Protein AF-A0A0H5RZY3-F1 (afdb_monomer)

Radius of gyration: 34.67 Å; Cα contacts (8 Å, |Δi|>4): 62; chains: 1; bounding box: 78×52×114 Å

Structure (mmCIF, N/CA/C/O backbone):
data_AF-A0A0H5RZY3-F1
#
_entry.id   AF-A0A0H5RZY3-F1
#
loop_
_atom_site.group_PDB
_atom_site.id
_atom_site.type_symbol
_atom_site.label_atom_id
_atom_site.label_alt_id
_atom_site.label_comp_id
_atom_site.label_asym_id
_atom_site.label_entity_id
_atom_site.label_seq_id
_atom_site.pdbx_PDB_ins_code
_atom_site.Cartn_x
_atom_site.Cartn_y
_atom_site.Cartn_z
_atom_site.occupancy
_atom_site.B_iso_or_equiv
_atom_site.auth_seq_id
_atom_site.auth_comp_id
_atom_site.auth_asym_id
_atom_site.auth_atom_id
_atom_site.pdbx_PDB_model_num
ATOM 1 N N . ASP A 1 1 ? -38.910 -30.370 67.497 1.00 37.97 1 ASP A N 1
ATOM 2 C CA . ASP A 1 1 ? -39.720 -29.773 66.417 1.00 37.97 1 ASP A CA 1
ATOM 3 C C . ASP A 1 1 ? -39.915 -28.272 66.572 1.00 37.97 1 ASP A C 1
ATOM 5 O O . ASP A 1 1 ? -40.916 -27.822 67.117 1.00 37.97 1 ASP A O 1
ATOM 9 N N . ALA A 1 2 ? -38.952 -27.480 66.091 1.00 39.03 2 ALA A N 1
ATOM 10 C CA . ALA A 1 2 ? -39.097 -26.028 65.982 1.00 39.03 2 ALA A CA 1
ATOM 11 C C . ALA A 1 2 ? -39.638 -25.689 64.585 1.00 39.03 2 ALA A C 1
ATOM 13 O O . ALA A 1 2 ? -38.942 -25.776 63.572 1.00 39.03 2 ALA A O 1
ATOM 14 N N . ARG A 1 3 ? -40.933 -25.375 64.553 1.00 41.78 3 ARG A N 1
ATOM 15 C CA . ARG A 1 3 ? -41.745 -25.085 63.372 1.00 41.78 3 ARG A CA 1
ATOM 16 C C . ARG A 1 3 ? -41.293 -23.745 62.766 1.00 41.78 3 ARG A C 1
ATOM 18 O O . ARG A 1 3 ? -41.517 -22.695 63.359 1.00 41.78 3 ARG A O 1
ATOM 25 N N . LYS A 1 4 ? -40.639 -23.788 61.598 1.00 50.34 4 LYS A N 1
ATOM 26 C CA . LYS A 1 4 ? -40.300 -22.615 60.770 1.00 50.34 4 LYS A CA 1
ATOM 27 C C . LYS A 1 4 ? -41.588 -21.908 60.331 1.00 50.34 4 LYS A C 1
ATOM 29 O O . LYS A 1 4 ? -42.233 -22.336 59.379 1.00 50.34 4 LYS A O 1
ATOM 34 N N . ILE A 1 5 ? -41.951 -20.836 61.026 1.00 45.28 5 ILE A N 1
ATOM 35 C CA . ILE A 1 5 ? -42.959 -19.873 60.577 1.00 45.28 5 ILE A CA 1
ATOM 36 C C . ILE A 1 5 ? -42.218 -18.890 59.668 1.00 45.28 5 ILE A C 1
ATOM 38 O O . ILE A 1 5 ? -41.506 -18.007 60.136 1.00 45.28 5 ILE A O 1
ATOM 42 N N . TRP A 1 6 ? -42.304 -19.114 58.358 1.00 47.34 6 TRP A N 1
ATOM 43 C CA . TRP A 1 6 ? -41.807 -18.174 57.356 1.00 47.34 6 TRP A CA 1
ATOM 44 C C . TRP A 1 6 ? -42.786 -17.002 57.263 1.00 47.34 6 TRP A C 1
ATOM 46 O O . TRP A 1 6 ? -43.914 -17.165 56.803 1.00 47.34 6 TRP A O 1
ATOM 56 N N . SER A 1 7 ? -42.367 -15.828 57.734 1.00 50.72 7 SER A N 1
ATOM 57 C CA . SER A 1 7 ? -43.154 -14.599 57.640 1.00 50.72 7 SER A CA 1
ATOM 58 C C . SER A 1 7 ? -43.153 -14.074 56.193 1.00 50.72 7 SER A C 1
ATOM 60 O O . SER A 1 7 ? -42.075 -13.812 55.655 1.00 50.72 7 SER A O 1
ATOM 62 N N . PRO A 1 8 ? -44.321 -13.846 55.562 1.00 58.41 8 PRO A N 1
ATOM 63 C CA . PRO A 1 8 ? -44.421 -13.403 54.164 1.00 58.41 8 PRO A CA 1
ATOM 64 C C . PRO A 1 8 ? -43.827 -12.005 53.912 1.00 58.41 8 PRO A C 1
ATOM 66 O O . PRO A 1 8 ? -43.487 -11.668 52.784 1.00 58.41 8 PRO A O 1
ATOM 69 N N . MET A 1 9 ? -43.654 -11.199 54.963 1.00 52.97 9 MET A N 1
ATOM 70 C CA . MET A 1 9 ? -43.122 -9.836 54.882 1.00 52.97 9 MET A CA 1
ATOM 71 C C . MET A 1 9 ? -41.612 -9.791 54.585 1.00 52.97 9 MET A C 1
ATOM 73 O O . MET A 1 9 ? -41.175 -8.935 53.825 1.00 52.97 9 MET A O 1
ATOM 77 N N . LEU A 1 10 ? -40.828 -10.743 55.112 1.00 54.19 10 LEU A N 1
ATOM 78 C CA . LEU A 1 10 ? -39.383 -10.834 54.842 1.00 54.19 10 LEU A CA 1
ATOM 79 C C . LEU A 1 10 ? -39.106 -11.244 53.390 1.00 54.19 10 LEU A C 1
ATOM 81 O O . LEU A 1 10 ? -38.231 -10.678 52.748 1.00 54.19 10 LEU A O 1
ATOM 85 N N . LEU A 1 11 ? -39.911 -12.165 52.853 1.00 54.84 11 LEU A N 1
ATOM 86 C CA . LEU A 1 11 ? -39.805 -12.621 51.465 1.00 54.84 11 LEU A CA 1
ATOM 87 C C . LEU A 1 11 ? -40.195 -11.506 50.477 1.00 54.84 11 LEU A C 1
ATOM 89 O O . LEU A 1 11 ? -39.598 -11.387 49.414 1.00 54.84 11 LEU A O 1
ATOM 93 N N . ASN A 1 12 ? -41.153 -10.650 50.850 1.00 51.00 12 ASN A N 1
ATOM 94 C CA . ASN A 1 12 ? -41.564 -9.507 50.034 1.00 51.00 12 ASN A CA 1
ATOM 95 C C . ASN A 1 12 ? -40.540 -8.355 50.074 1.00 51.00 12 ASN A C 1
ATOM 97 O O . ASN A 1 12 ? -40.306 -7.715 49.054 1.00 51.00 12 ASN A O 1
ATOM 101 N N . CYS A 1 13 ? -39.888 -8.117 51.220 1.00 53.53 13 CYS A N 1
ATOM 102 C CA . CYS A 1 13 ? -38.758 -7.185 51.317 1.00 53.53 13 CYS A CA 1
ATOM 103 C C . CYS A 1 13 ? -37.545 -7.658 50.503 1.00 53.53 13 CYS A C 1
ATOM 105 O O . CYS A 1 13 ? -36.983 -6.859 49.762 1.00 53.53 13 CYS A O 1
ATOM 107 N N . ASP A 1 14 ? -37.180 -8.943 50.572 1.00 56.12 14 ASP A N 1
ATOM 108 C CA . ASP A 1 14 ? -36.095 -9.498 49.749 1.00 56.12 14 ASP A CA 1
ATOM 109 C C . ASP A 1 14 ? -36.423 -9.436 48.252 1.00 56.12 14 ASP A C 1
ATOM 111 O O . ASP A 1 14 ? -35.567 -9.069 47.447 1.00 56.12 14 ASP A O 1
ATOM 115 N N . ALA A 1 15 ? -37.669 -9.741 47.868 1.00 60.22 15 ALA A N 1
ATOM 116 C CA . ALA A 1 15 ? -38.128 -9.669 46.481 1.00 60.22 15 ALA A CA 1
ATOM 117 C C . ALA A 1 15 ? -38.191 -8.230 45.940 1.00 60.22 15 ALA A C 1
ATOM 119 O O . ALA A 1 15 ? -37.970 -8.019 44.749 1.00 60.22 15 ALA A O 1
ATOM 120 N N . ASN A 1 16 ? -38.492 -7.242 46.787 1.00 59.81 16 ASN A N 1
ATOM 121 C CA . ASN A 1 16 ? -38.483 -5.831 46.399 1.00 59.81 16 ASN A CA 1
ATOM 122 C C . ASN A 1 16 ? -37.055 -5.278 46.313 1.00 59.81 16 ASN A C 1
ATOM 124 O O . ASN A 1 16 ? -36.737 -4.641 45.315 1.00 59.81 16 ASN A O 1
ATOM 128 N N . ASN A 1 17 ? -36.173 -5.621 47.257 1.00 60.53 17 ASN A N 1
ATOM 129 C CA . ASN A 1 17 ? -34.757 -5.242 47.206 1.00 60.53 17 ASN A CA 1
ATOM 130 C C . ASN A 1 17 ? -34.040 -5.846 45.988 1.00 60.53 17 ASN A C 1
ATOM 132 O O . ASN A 1 17 ? -33.270 -5.161 45.326 1.00 60.53 17 ASN A O 1
ATOM 136 N N . THR A 1 18 ? -34.313 -7.110 45.635 1.00 61.78 18 THR A N 1
ATOM 137 C CA . THR A 1 18 ? -33.736 -7.722 44.418 1.00 61.78 18 THR A CA 1
ATOM 138 C C . THR A 1 18 ? -34.304 -7.142 43.125 1.00 61.78 18 THR A C 1
ATOM 140 O O . THR A 1 18 ? -33.615 -7.153 42.105 1.00 61.78 18 THR A O 1
ATOM 143 N N . LYS A 1 19 ? -35.543 -6.634 43.137 1.00 64.19 19 LYS A N 1
ATOM 144 C CA . LYS A 1 19 ? -36.126 -5.922 41.991 1.00 64.19 19 LYS A CA 1
ATOM 145 C C . LYS A 1 19 ? -35.550 -4.518 41.835 1.00 64.19 19 LYS A C 1
ATOM 147 O O . LYS A 1 19 ? -35.216 -4.165 40.710 1.00 64.19 19 LYS A O 1
ATOM 152 N N . GLU A 1 20 ? -35.390 -3.764 42.921 1.00 66.06 20 GLU A N 1
ATOM 153 C CA . GLU A 1 20 ? -34.699 -2.465 42.903 1.00 66.06 20 GLU A CA 1
ATOM 154 C C . GLU A 1 20 ? -33.241 -2.633 42.456 1.00 66.06 20 GLU A C 1
ATOM 156 O O . GLU A 1 20 ? -32.817 -1.981 41.510 1.00 66.06 20 GLU A O 1
ATOM 161 N N . GLU A 1 21 ? -32.510 -3.613 42.999 1.00 66.56 21 GLU A N 1
ATOM 162 C CA . GLU A 1 21 ? -31.115 -3.863 42.610 1.00 66.56 21 GLU A CA 1
ATOM 163 C C . GLU A 1 21 ? -30.972 -4.309 41.139 1.00 66.56 21 GLU A C 1
ATOM 165 O O . GLU A 1 21 ? -29.977 -3.990 40.484 1.00 66.56 21 GLU A O 1
ATOM 170 N N . ASN A 1 22 ? -31.945 -5.045 40.586 1.00 66.38 22 ASN A N 1
ATOM 171 C CA . ASN A 1 22 ? -31.951 -5.388 39.158 1.00 66.38 22 ASN A CA 1
ATOM 172 C C . ASN A 1 22 ? -32.320 -4.194 38.271 1.00 66.38 22 ASN A C 1
ATOM 174 O O . ASN A 1 22 ? -31.710 -4.043 37.214 1.00 66.38 22 ASN A O 1
ATOM 178 N N . SER A 1 23 ? -33.261 -3.352 38.707 1.00 72.00 23 SER A N 1
ATOM 179 C CA . SER A 1 23 ? -33.642 -2.121 38.005 1.00 72.00 23 SER A CA 1
ATOM 180 C C . SER A 1 23 ? -32.459 -1.152 37.926 1.00 72.00 23 SER A C 1
ATOM 182 O O . SER A 1 23 ? -32.108 -0.689 36.841 1.00 72.00 23 SER A O 1
ATOM 184 N N . ASP A 1 24 ? -31.757 -0.944 39.042 1.00 77.69 24 ASP A N 1
ATOM 185 C CA . ASP A 1 24 ? -30.573 -0.080 39.115 1.00 77.69 24 ASP A CA 1
ATOM 186 C C . ASP A 1 24 ? -29.416 -0.611 38.248 1.00 77.69 24 ASP A C 1
ATOM 188 O O . ASP A 1 24 ? -28.678 0.150 37.615 1.00 77.69 24 ASP A O 1
ATOM 192 N N . LYS A 1 25 ? -29.252 -1.940 38.173 1.00 77.81 25 LYS A N 1
ATOM 193 C CA . LYS A 1 25 ? -28.261 -2.580 37.290 1.00 77.81 25 LYS A CA 1
ATOM 194 C C . LYS A 1 25 ? -28.616 -2.440 35.813 1.00 77.81 25 LYS A C 1
ATOM 196 O O . LYS A 1 25 ? -27.699 -2.301 35.000 1.00 77.81 25 LYS A O 1
ATOM 201 N N . GLU A 1 26 ? -29.897 -2.498 35.458 1.00 80.12 26 GLU A N 1
ATOM 202 C CA . GLU A 1 26 ? -30.362 -2.270 34.087 1.00 80.12 26 GLU A CA 1
ATOM 203 C C . GLU A 1 26 ? -30.112 -0.823 33.653 1.00 80.12 26 GLU A C 1
ATOM 205 O O . GLU A 1 26 ? -29.500 -0.611 32.601 1.00 80.12 26 GLU A O 1
ATOM 210 N N . GLU A 1 27 ? -30.455 0.157 34.493 1.00 83.12 27 GLU A N 1
ATOM 211 C CA . GLU A 1 27 ? -30.206 1.576 34.211 1.00 83.12 27 GLU A CA 1
ATOM 212 C C . GLU A 1 27 ? -28.705 1.894 34.100 1.00 83.12 27 GLU A C 1
ATOM 214 O O . GLU A 1 27 ? -28.268 2.575 33.163 1.00 83.12 27 GLU A O 1
ATOM 219 N N . LEU A 1 28 ? -27.877 1.344 34.996 1.00 83.44 28 LEU A N 1
ATOM 220 C CA . LEU A 1 28 ? -26.423 1.524 34.957 1.00 83.44 28 LEU A CA 1
ATOM 221 C C . LEU A 1 28 ? -25.794 0.891 33.704 1.00 83.44 28 LEU A C 1
ATOM 223 O O . LEU A 1 28 ? -24.886 1.473 33.098 1.00 83.44 28 LEU A O 1
ATOM 227 N N . MET A 1 29 ? -26.267 -0.290 33.292 1.00 80.94 29 MET A N 1
ATOM 228 C CA . MET A 1 29 ? -25.809 -0.936 32.057 1.00 80.94 29 MET A CA 1
ATOM 229 C C . MET A 1 29 ? -26.250 -0.167 30.809 1.00 80.94 29 MET A C 1
ATOM 231 O O . MET A 1 29 ? -25.483 -0.089 29.842 1.00 80.94 29 MET A O 1
ATOM 235 N N . GLU A 1 30 ? -27.438 0.437 30.819 1.00 83.81 30 GLU A N 1
ATOM 236 C CA . GLU A 1 30 ? -27.909 1.276 29.718 1.00 83.81 30 GLU A CA 1
ATOM 237 C C . GLU A 1 30 ? -27.086 2.569 29.600 1.00 83.81 30 GLU A C 1
ATOM 239 O O . GLU A 1 30 ? -26.665 2.937 28.496 1.00 83.81 30 GLU A O 1
ATOM 244 N N . TYR A 1 31 ? -26.777 3.216 30.728 1.00 84.44 31 TYR A N 1
ATOM 245 C CA . TYR A 1 31 ? -25.902 4.390 30.770 1.00 84.44 31 TYR A CA 1
ATOM 246 C C . TYR A 1 31 ? -24.496 4.068 30.240 1.00 84.44 31 TYR A C 1
ATOM 248 O O . TYR A 1 31 ? -23.975 4.782 29.377 1.00 84.44 31 TYR A O 1
ATOM 256 N N . HIS A 1 32 ? -23.907 2.950 30.679 1.00 84.31 32 HIS A N 1
ATOM 257 C CA . HIS A 1 32 ? -22.590 2.515 30.212 1.00 84.31 32 HIS A CA 1
ATOM 258 C C . HIS A 1 32 ? -22.578 2.242 28.701 1.00 84.31 32 HIS A C 1
ATOM 260 O O . HIS A 1 32 ? -21.688 2.711 27.991 1.00 84.31 32 HIS A O 1
ATOM 266 N N . ARG A 1 33 ? -23.613 1.571 28.174 1.00 84.81 33 ARG A N 1
ATOM 267 C CA . ARG A 1 33 ? -23.750 1.318 26.731 1.00 84.81 33 ARG A CA 1
ATOM 268 C C . ARG A 1 33 ? -23.820 2.624 25.935 1.00 84.81 33 ARG A C 1
ATOM 270 O O . ARG A 1 33 ? -23.148 2.744 24.910 1.00 84.81 33 ARG A O 1
ATOM 277 N N . LYS A 1 34 ? -24.599 3.610 26.396 1.00 86.19 34 LYS A N 1
ATOM 278 C CA . LYS A 1 34 ? -24.693 4.930 25.744 1.00 86.19 34 LYS A CA 1
ATOM 279 C C . LYS A 1 34 ? -23.341 5.648 25.733 1.00 86.19 34 LYS A C 1
ATOM 281 O O . LYS A 1 34 ? -22.960 6.202 24.702 1.00 86.19 34 LYS A O 1
ATOM 286 N N . GLN A 1 35 ? -22.588 5.579 26.832 1.00 88.44 35 GLN A N 1
ATOM 287 C CA . GLN A 1 35 ? -21.255 6.173 26.922 1.00 88.44 35 GLN A CA 1
ATOM 288 C C . GLN A 1 35 ? -20.253 5.506 25.964 1.00 88.44 35 GLN A C 1
ATOM 290 O O . GLN A 1 35 ? -19.532 6.210 25.253 1.00 88.44 35 GLN A O 1
ATOM 295 N N . VAL A 1 36 ? -20.247 4.170 25.890 1.00 87.56 36 VAL A N 1
ATOM 296 C CA . VAL A 1 36 ? -19.388 3.411 24.964 1.00 87.56 36 VAL A CA 1
ATOM 297 C C . VAL A 1 36 ? -19.724 3.740 23.510 1.00 87.56 36 VAL A C 1
ATOM 299 O O . VAL A 1 36 ? -18.817 4.025 22.734 1.00 87.56 36 VAL A O 1
ATOM 302 N N . ILE A 1 37 ? -21.008 3.772 23.138 1.00 87.44 37 ILE A N 1
ATOM 303 C CA . ILE A 1 37 ? -21.434 4.104 21.768 1.00 87.44 37 ILE A CA 1
ATOM 304 C C . ILE A 1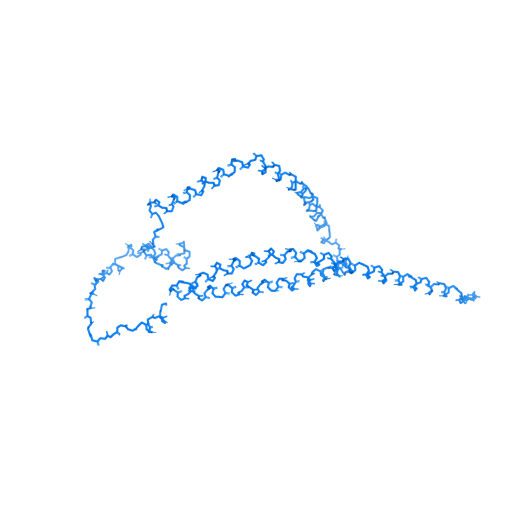 37 ? -21.029 5.536 21.396 1.00 87.44 37 ILE A C 1
ATOM 306 O O . ILE A 1 37 ? -20.517 5.757 20.299 1.00 87.44 37 ILE A O 1
ATOM 310 N N . SER A 1 38 ? -21.216 6.502 22.301 1.00 89.81 38 SER A N 1
ATOM 311 C CA . SER A 1 38 ? -20.850 7.900 22.045 1.00 89.81 38 SER A CA 1
ATOM 312 C C . SER A 1 38 ? -19.341 8.073 21.857 1.00 89.81 38 SER A C 1
ATOM 314 O O . SER A 1 38 ? -18.919 8.722 20.902 1.00 89.81 38 SER A O 1
ATOM 316 N N . GLY A 1 39 ? -18.527 7.482 22.738 1.00 90.44 39 GLY A N 1
ATOM 317 C CA . GLY A 1 39 ? -17.067 7.553 22.631 1.00 90.44 39 GLY A CA 1
ATOM 318 C C . GLY A 1 39 ? -16.531 6.805 21.410 1.00 90.44 39 GLY A C 1
ATOM 319 O O . GLY A 1 39 ? -15.627 7.289 20.731 1.00 90.44 39 GLY A O 1
ATOM 320 N N . LEU A 1 40 ? -17.128 5.655 21.084 1.00 91.19 40 LEU A N 1
ATOM 321 C CA . LEU A 1 40 ? -16.778 4.877 19.899 1.00 91.19 40 LEU A CA 1
ATOM 322 C C . LEU A 1 40 ? -17.091 5.644 18.612 1.00 91.19 40 LEU A C 1
ATOM 324 O O . LEU A 1 40 ? -16.268 5.646 17.702 1.00 91.19 40 LEU A O 1
ATOM 328 N N . ASN A 1 41 ? -18.245 6.310 18.534 1.00 91.44 41 ASN A N 1
ATOM 329 C CA . ASN A 1 41 ? -18.618 7.105 17.366 1.00 91.44 41 ASN A CA 1
ATOM 330 C C . ASN A 1 41 ? -17.645 8.275 17.142 1.00 91.44 41 ASN A C 1
ATOM 332 O O . ASN A 1 41 ? -17.190 8.492 16.021 1.00 91.44 41 ASN A O 1
ATOM 336 N N . ASP A 1 42 ? -17.264 8.983 18.208 1.00 92.88 42 ASP A N 1
ATOM 337 C CA . ASP A 1 42 ? -16.308 10.090 18.120 1.00 92.88 42 ASP A CA 1
ATOM 338 C C . ASP A 1 42 ? -14.916 9.600 17.682 1.00 92.88 42 ASP A C 1
ATOM 340 O O . ASP A 1 42 ? -14.362 10.071 16.683 1.00 92.88 42 ASP A O 1
ATOM 344 N N . ALA A 1 43 ? -14.405 8.546 18.326 1.00 92.50 43 ALA A N 1
ATOM 345 C CA . ALA A 1 43 ? -13.119 7.944 17.980 1.00 92.50 43 ALA A CA 1
ATOM 346 C C . ALA A 1 43 ? -13.093 7.369 16.553 1.00 92.50 43 ALA A C 1
ATOM 348 O O . ALA A 1 43 ? -12.102 7.548 15.836 1.00 92.50 43 ALA A O 1
ATOM 349 N N . LEU A 1 44 ? -14.165 6.699 16.115 1.00 91.31 44 LEU A N 1
ATOM 350 C CA . LEU A 1 44 ? -14.276 6.167 14.755 1.00 91.31 44 LEU A CA 1
ATOM 351 C C . LEU A 1 44 ? -14.402 7.278 13.724 1.00 91.31 44 LEU A C 1
ATOM 353 O O . LEU A 1 44 ? -13.784 7.155 12.675 1.00 91.31 44 LEU A O 1
ATOM 357 N N . SER A 1 45 ? -15.135 8.358 13.998 1.00 92.44 45 SER A N 1
ATOM 358 C CA . SER A 1 45 ? -15.276 9.466 13.045 1.00 92.44 45 SER A CA 1
ATOM 359 C C . SER A 1 45 ? -13.916 10.076 12.680 1.00 92.44 45 SER A C 1
ATOM 361 O O . SER A 1 45 ? -13.611 10.269 11.503 1.00 92.44 45 SER A O 1
ATOM 363 N N . HIS A 1 46 ? -13.052 10.278 13.678 1.00 93.31 46 HIS A N 1
ATOM 364 C CA . HIS A 1 46 ? -11.705 10.807 13.481 1.00 93.31 46 HIS A CA 1
ATOM 365 C C . HIS A 1 46 ? -10.766 9.757 12.870 1.00 93.31 46 HIS A C 1
ATOM 367 O O . HIS A 1 46 ? -10.021 10.039 11.926 1.00 93.31 46 HIS A O 1
ATOM 373 N N . SER A 1 47 ? -10.814 8.523 13.375 1.00 93.81 47 SER A N 1
ATOM 374 C CA . SER A 1 47 ? -9.924 7.448 12.920 1.00 93.81 47 SER A CA 1
ATOM 375 C C . SER A 1 47 ? -10.245 6.982 11.499 1.00 93.81 47 SER A C 1
ATOM 377 O O . SER A 1 47 ? -9.329 6.687 10.734 1.00 93.81 47 SER A O 1
ATOM 379 N N . ALA A 1 48 ? -11.522 6.961 11.112 1.00 93.69 48 ALA A N 1
ATOM 380 C CA . ALA A 1 48 ? -11.970 6.516 9.797 1.00 93.69 48 ALA A CA 1
ATOM 381 C C . ALA A 1 48 ? -11.443 7.410 8.675 1.00 93.69 48 ALA A C 1
ATOM 383 O O . ALA A 1 48 ? -11.073 6.890 7.622 1.00 93.69 48 ALA A O 1
ATOM 384 N N . ILE A 1 49 ? -11.364 8.725 8.906 1.00 94.56 49 ILE A N 1
ATOM 385 C CA . ILE A 1 49 ? -10.800 9.680 7.945 1.00 94.56 49 ILE A CA 1
ATOM 386 C C . ILE A 1 49 ? -9.301 9.422 7.769 1.00 94.56 49 ILE A C 1
ATOM 388 O O . ILE A 1 49 ? -8.824 9.297 6.642 1.00 94.56 49 ILE A O 1
ATOM 392 N N . SER A 1 50 ? -8.559 9.285 8.871 1.00 95.12 50 SER A N 1
ATOM 393 C CA . SER A 1 50 ? -7.120 8.994 8.828 1.00 95.12 50 SER A CA 1
ATOM 394 C C . SER A 1 50 ? -6.833 7.670 8.106 1.00 95.12 50 SER A C 1
ATOM 396 O O . SER A 1 50 ? -6.062 7.627 7.145 1.00 95.12 50 SER A O 1
ATOM 398 N N . MET A 1 51 ? -7.540 6.601 8.487 1.00 95.31 51 MET A N 1
ATOM 399 C CA . MET A 1 51 ? -7.412 5.279 7.865 1.00 95.31 51 MET A CA 1
ATOM 400 C C . MET A 1 51 ? -7.823 5.279 6.387 1.00 95.31 51 MET A C 1
ATOM 402 O O . MET A 1 51 ? -7.202 4.569 5.589 1.00 95.31 51 MET A O 1
ATOM 406 N N . PHE A 1 52 ? -8.829 6.077 6.006 1.00 95.88 52 PHE A N 1
ATOM 407 C CA . PHE A 1 52 ? -9.229 6.250 4.610 1.00 95.88 52 PHE A CA 1
ATOM 408 C C . PHE A 1 52 ? -8.102 6.873 3.799 1.00 95.88 52 PHE A C 1
ATOM 410 O O . PHE A 1 52 ? -7.711 6.309 2.783 1.00 95.88 52 PHE A O 1
ATOM 417 N N . VAL A 1 53 ? -7.537 7.991 4.260 1.00 96.19 53 VAL A N 1
ATOM 418 C CA . VAL A 1 53 ? -6.454 8.688 3.552 1.00 96.19 53 VAL A CA 1
ATOM 419 C C . VAL A 1 53 ? -5.242 7.776 3.379 1.00 96.19 53 VAL A C 1
ATOM 421 O O . VAL A 1 53 ? -4.677 7.713 2.284 1.00 96.19 53 VAL A O 1
ATOM 424 N N . THR A 1 54 ? -4.865 7.021 4.414 1.00 95.69 54 THR A N 1
ATOM 425 C CA . THR A 1 54 ? -3.774 6.043 4.318 1.00 95.69 54 THR A CA 1
ATOM 426 C C . THR A 1 54 ? -4.084 4.962 3.280 1.00 95.69 54 THR A C 1
ATOM 428 O O . THR A 1 54 ? -3.311 4.785 2.338 1.00 95.69 54 THR A O 1
ATOM 431 N N . SER A 1 55 ? -5.233 4.288 3.399 1.00 96.81 55 SER A N 1
ATOM 432 C CA . SER A 1 55 ? -5.611 3.176 2.512 1.00 96.81 55 SER A CA 1
ATOM 433 C C . SER A 1 55 ? -5.797 3.634 1.065 1.00 96.81 55 SER A C 1
ATOM 435 O O . SER A 1 55 ? -5.345 2.961 0.140 1.00 96.81 55 SER A O 1
ATOM 437 N N . ALA A 1 56 ? -6.404 4.804 0.860 1.00 96.31 56 ALA A N 1
ATOM 438 C CA . ALA A 1 56 ? -6.597 5.412 -0.449 1.00 96.31 56 ALA A CA 1
ATOM 439 C C . ALA A 1 56 ? -5.258 5.785 -1.094 1.00 96.31 56 ALA A C 1
ATOM 441 O O . ALA A 1 56 ? -5.037 5.455 -2.255 1.00 96.31 56 ALA A O 1
ATOM 442 N N . THR A 1 57 ? -4.332 6.399 -0.350 1.00 96.94 57 THR A N 1
ATOM 443 C CA . THR A 1 57 ? -2.998 6.737 -0.879 1.00 96.94 57 THR A CA 1
ATOM 444 C C . THR A 1 57 ? -2.232 5.474 -1.282 1.00 96.94 57 THR A C 1
ATOM 446 O O . THR A 1 57 ? -1.627 5.431 -2.354 1.00 96.94 57 THR A O 1
ATOM 449 N N . THR A 1 58 ? -2.305 4.411 -0.472 1.00 96.75 58 THR A N 1
ATOM 450 C CA . THR A 1 58 ? -1.710 3.110 -0.811 1.00 96.75 58 THR A CA 1
ATOM 451 C C . THR A 1 58 ? -2.372 2.479 -2.041 1.00 96.75 58 THR A C 1
ATOM 453 O O . THR A 1 58 ? -1.671 2.004 -2.934 1.00 96.75 58 THR A O 1
ATOM 456 N N . ALA A 1 59 ? -3.704 2.511 -2.138 1.00 97.56 59 ALA A N 1
ATOM 457 C CA . ALA A 1 59 ? -4.430 1.997 -3.297 1.00 97.56 59 ALA A CA 1
ATOM 458 C C . ALA A 1 59 ? -4.078 2.766 -4.581 1.00 97.56 59 A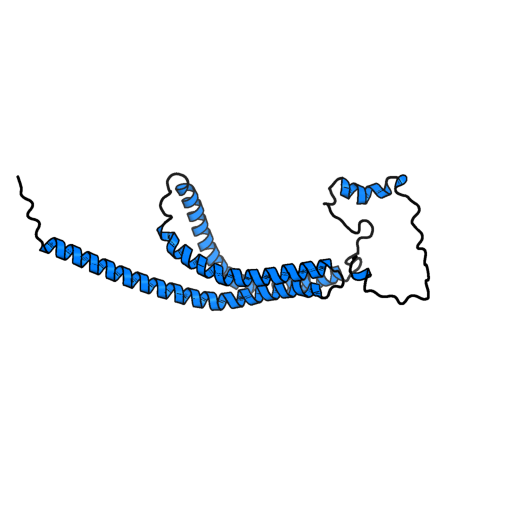LA A C 1
ATOM 460 O O . ALA A 1 59 ? -3.831 2.145 -5.611 1.00 97.56 59 ALA A O 1
ATOM 461 N N . VAL A 1 60 ? -3.981 4.100 -4.520 1.00 97.31 60 VAL A N 1
ATOM 462 C CA . VAL A 1 60 ? -3.578 4.951 -5.654 1.00 97.31 60 VAL A CA 1
ATOM 463 C C . VAL A 1 60 ? -2.162 4.618 -6.122 1.00 97.31 60 VAL A C 1
ATOM 465 O O . VAL A 1 60 ? -1.941 4.505 -7.327 1.00 97.31 60 VAL A O 1
ATOM 468 N N . ALA A 1 61 ? -1.219 4.393 -5.203 1.00 96.69 61 ALA A N 1
ATOM 469 C CA . ALA A 1 61 ? 0.134 3.971 -5.562 1.00 96.69 61 ALA A CA 1
ATOM 470 C C . ALA A 1 61 ? 0.137 2.635 -6.330 1.00 96.69 61 ALA A C 1
ATOM 472 O O . ALA A 1 61 ? 0.844 2.500 -7.327 1.00 96.69 61 ALA A O 1
ATOM 473 N N . PHE A 1 62 ? -0.694 1.667 -5.927 1.00 97.00 62 PHE A N 1
ATOM 474 C CA . PHE A 1 62 ? -0.842 0.412 -6.670 1.00 97.00 62 PHE A CA 1
ATOM 475 C C . PHE A 1 62 ? -1.563 0.590 -8.008 1.00 97.00 62 PHE A C 1
ATOM 477 O O . PHE A 1 62 ? -1.143 -0.001 -9.005 1.00 97.00 62 PHE A O 1
ATOM 484 N N . PHE A 1 63 ? -2.602 1.426 -8.067 1.00 96.81 63 PHE A N 1
ATOM 485 C CA . PHE A 1 63 ? -3.299 1.735 -9.315 1.00 96.81 63 PHE A CA 1
ATOM 486 C C . PHE A 1 63 ? -2.426 2.507 -10.306 1.00 96.81 63 PHE A C 1
ATOM 488 O O . PHE A 1 63 ? -2.645 2.376 -11.507 1.00 96.81 63 PHE A O 1
ATOM 495 N N . ALA A 1 64 ? -1.393 3.227 -9.860 1.00 96.62 64 ALA A N 1
ATOM 496 C CA . ALA A 1 64 ? -0.433 3.869 -10.758 1.00 96.62 64 ALA A CA 1
ATOM 497 C C . ALA A 1 64 ? 0.250 2.857 -11.704 1.00 96.62 64 ALA A C 1
ATOM 499 O O . ALA A 1 64 ? 0.570 3.193 -12.845 1.00 96.62 64 ALA A O 1
ATOM 500 N N . ASN A 1 65 ? 0.376 1.588 -11.290 1.00 95.00 65 ASN A N 1
ATOM 501 C CA . ASN A 1 65 ? 0.928 0.516 -12.126 1.00 95.00 65 ASN A CA 1
ATOM 502 C C . ASN A 1 65 ? 0.065 0.193 -13.361 1.00 95.00 65 ASN A C 1
ATOM 504 O O . ASN A 1 65 ? 0.560 -0.428 -14.303 1.00 95.00 65 ASN A O 1
ATOM 508 N N . LEU A 1 66 ? -1.195 0.648 -13.412 1.00 93.62 66 LEU A N 1
ATOM 509 C CA . LEU A 1 66 ? -2.062 0.531 -14.591 1.00 93.62 66 LEU A CA 1
ATOM 510 C C . LEU A 1 66 ? -1.523 1.286 -15.809 1.00 93.62 66 LEU A C 1
ATOM 512 O O . LEU A 1 66 ? -1.804 0.894 -16.943 1.00 93.62 66 LEU A O 1
ATOM 516 N N . ALA A 1 67 ? -0.745 2.346 -15.578 1.00 92.69 67 ALA A N 1
ATOM 517 C CA . ALA A 1 67 ? -0.134 3.135 -16.640 1.00 92.69 67 ALA A CA 1
ATOM 518 C C . ALA A 1 67 ? 1.026 2.401 -17.340 1.00 92.69 67 ALA A C 1
ATOM 520 O O . ALA A 1 67 ? 1.390 2.773 -18.453 1.00 92.69 67 ALA A O 1
ATOM 521 N N . SER A 1 68 ? 1.592 1.353 -16.728 1.00 93.31 68 SER A N 1
ATOM 522 C CA . SER A 1 68 ? 2.692 0.581 -17.321 1.00 93.31 68 SER A CA 1
ATOM 523 C C . SER A 1 68 ? 2.243 -0.168 -18.576 1.00 93.31 68 SER A C 1
ATOM 525 O O . SER A 1 68 ? 1.083 -0.546 -18.678 1.00 93.31 68 SER A O 1
ATOM 527 N N . GLU A 1 69 ? 3.127 -0.430 -19.538 1.00 88.88 69 GLU A N 1
ATOM 528 C CA . GLU A 1 69 ? 2.823 -1.278 -20.705 1.00 88.88 69 GLU A CA 1
ATOM 529 C C . GLU A 1 69 ? 2.877 -2.782 -20.387 1.00 88.88 69 GLU A C 1
ATOM 531 O O . GLU A 1 69 ? 2.291 -3.580 -21.116 1.00 88.88 69 GLU A O 1
ATOM 536 N N . ILE A 1 70 ? 3.515 -3.159 -19.273 1.00 91.00 70 ILE A N 1
ATOM 537 C CA . ILE A 1 70 ? 3.735 -4.551 -18.863 1.00 91.00 70 ILE A CA 1
ATOM 538 C C . ILE A 1 70 ? 2.469 -5.110 -18.196 1.00 91.00 70 ILE A C 1
ATOM 540 O O . ILE A 1 70 ? 2.025 -4.603 -17.161 1.00 91.00 70 ILE A O 1
ATOM 544 N N . VAL A 1 71 ? 1.902 -6.188 -18.750 1.00 91.12 71 VAL A N 1
ATOM 545 C CA . VAL A 1 71 ? 0.614 -6.761 -18.308 1.00 91.12 71 VAL A CA 1
ATOM 546 C C . VAL A 1 71 ? 0.656 -7.236 -16.853 1.00 91.12 71 VAL A C 1
ATOM 548 O O . VAL A 1 71 ? -0.280 -6.977 -16.095 1.00 91.12 71 VAL A O 1
ATOM 551 N N . VAL A 1 72 ? 1.756 -7.867 -16.429 1.00 92.75 72 VAL A N 1
ATOM 552 C CA . VAL A 1 72 ? 1.922 -8.380 -15.056 1.00 92.75 72 VAL A CA 1
ATOM 553 C C . VAL A 1 72 ? 1.783 -7.263 -14.015 1.00 92.75 72 VAL A C 1
ATOM 555 O O . VAL A 1 72 ? 1.094 -7.436 -13.009 1.00 92.75 72 VAL A O 1
ATOM 558 N N . LEU A 1 73 ? 2.363 -6.087 -14.284 1.00 93.50 73 LEU A N 1
ATOM 559 C CA . LEU A 1 73 ? 2.283 -4.932 -13.386 1.00 93.50 73 LEU A CA 1
ATOM 560 C C . LEU A 1 73 ? 0.857 -4.377 -13.292 1.00 93.50 73 LEU A C 1
ATOM 562 O O . LEU A 1 73 ? 0.421 -3.989 -12.207 1.00 93.50 73 LEU A O 1
ATOM 566 N N . ARG A 1 74 ? 0.098 -4.401 -14.396 1.00 94.94 74 ARG A N 1
ATOM 567 C CA . ARG A 1 74 ? -1.316 -3.993 -14.404 1.00 94.94 74 ARG A CA 1
ATOM 568 C C . ARG A 1 74 ? -2.173 -4.928 -13.561 1.00 94.94 74 ARG A C 1
ATOM 570 O O . ARG A 1 74 ? -2.924 -4.457 -12.712 1.00 94.94 74 ARG A O 1
ATOM 577 N N . CYS A 1 75 ? -2.046 -6.240 -13.765 1.00 95.00 75 CYS A N 1
ATOM 578 C CA . CYS A 1 75 ? -2.804 -7.238 -13.007 1.00 95.00 75 CYS A CA 1
ATOM 579 C C . CYS A 1 75 ? -2.504 -7.142 -11.506 1.00 95.00 75 CYS A C 1
ATOM 581 O O . CYS A 1 75 ? -3.428 -7.121 -10.692 1.00 95.00 75 CYS A O 1
ATOM 583 N N . PHE A 1 76 ? -1.223 -7.009 -11.148 1.00 95.69 76 PHE A N 1
ATOM 584 C CA . PHE A 1 76 ? -0.803 -6.802 -9.765 1.00 95.69 76 PHE A CA 1
ATOM 585 C C . PHE A 1 76 ? -1.386 -5.512 -9.171 1.00 95.69 76 PHE A C 1
ATOM 587 O O . PHE A 1 76 ? -1.939 -5.543 -8.073 1.00 95.69 76 PHE A O 1
ATOM 594 N N . GLY A 1 77 ? -1.318 -4.397 -9.904 1.00 96.25 77 GLY A N 1
ATOM 595 C CA . GLY A 1 77 ? -1.850 -3.107 -9.462 1.00 96.25 77 GLY A CA 1
ATOM 596 C C . GLY A 1 77 ? -3.357 -3.128 -9.199 1.00 96.25 77 GLY A C 1
ATOM 597 O O . GLY A 1 77 ? -3.798 -2.638 -8.161 1.00 96.25 77 GLY A O 1
ATOM 598 N N . ILE A 1 78 ? -4.147 -3.749 -10.086 1.00 96.62 78 ILE A N 1
ATOM 599 C CA . ILE A 1 78 ? -5.602 -3.899 -9.898 1.00 96.62 78 ILE A CA 1
ATOM 600 C C . ILE A 1 78 ? -5.899 -4.753 -8.667 1.00 96.62 78 ILE A C 1
ATOM 602 O O . ILE A 1 78 ? -6.720 -4.369 -7.833 1.00 96.62 78 ILE A O 1
ATOM 606 N N . TYR A 1 79 ? -5.229 -5.898 -8.535 1.00 97.38 79 TYR A N 1
ATOM 607 C CA . TYR A 1 79 ? -5.440 -6.807 -7.413 1.00 97.38 79 TYR A CA 1
ATOM 608 C C . TYR A 1 79 ? -5.080 -6.151 -6.073 1.00 97.38 79 TYR A C 1
ATOM 610 O O . TYR A 1 79 ? -5.905 -6.101 -5.165 1.00 97.38 79 TYR A O 1
ATOM 618 N N . ALA A 1 80 ? -3.879 -5.584 -5.953 1.00 97.25 80 ALA A N 1
ATOM 619 C CA . ALA A 1 80 ? -3.424 -4.956 -4.716 1.00 97.25 80 ALA A CA 1
ATOM 620 C C . ALA A 1 80 ? -4.230 -3.690 -4.371 1.00 97.25 80 ALA A C 1
ATOM 622 O O . ALA A 1 80 ? -4.589 -3.484 -3.211 1.00 97.25 80 ALA A O 1
ATOM 623 N N . GLY A 1 81 ? -4.562 -2.863 -5.370 1.00 96.94 81 GLY A N 1
ATOM 624 C CA . GLY A 1 81 ? -5.368 -1.654 -5.181 1.00 96.94 81 GLY A CA 1
ATOM 625 C C . GLY A 1 81 ? -6.788 -1.963 -4.700 1.00 96.94 81 GLY A C 1
ATOM 626 O O . GLY A 1 81 ? -7.261 -1.359 -3.737 1.00 96.94 81 GLY A O 1
ATOM 627 N N . THR A 1 82 ? -7.454 -2.950 -5.310 1.00 96.56 82 THR A N 1
ATOM 628 C CA . THR A 1 82 ? -8.788 -3.399 -4.868 1.00 96.56 82 THR A CA 1
ATOM 629 C C . THR A 1 82 ? -8.747 -4.054 -3.490 1.00 96.56 82 THR A C 1
ATOM 631 O O . THR A 1 82 ? -9.593 -3.741 -2.653 1.00 96.56 82 THR A O 1
ATOM 634 N N . LEU A 1 83 ? -7.737 -4.883 -3.208 1.00 97.12 83 LEU A N 1
ATOM 635 C CA . LEU A 1 83 ? -7.542 -5.497 -1.893 1.00 97.12 83 LEU A CA 1
ATOM 636 C C . LEU A 1 83 ? -7.401 -4.442 -0.788 1.00 97.12 83 LEU A C 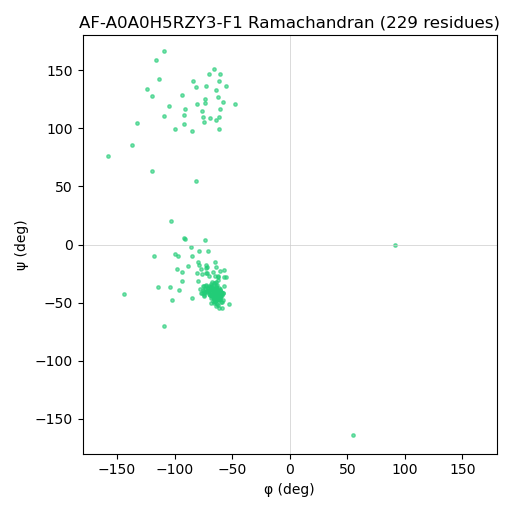1
ATOM 638 O O . LEU A 1 83 ? -8.002 -4.5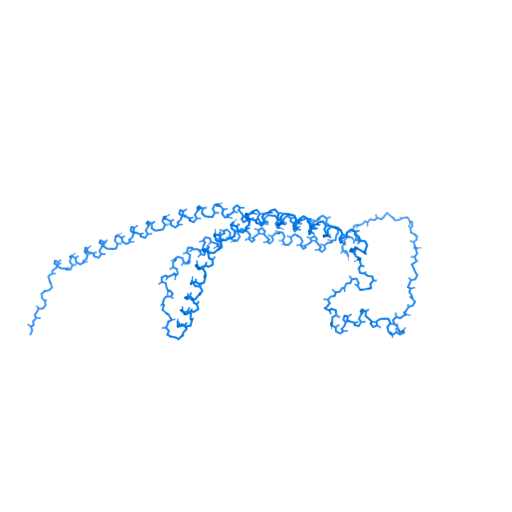91 0.272 1.00 97.12 83 LEU A O 1
ATOM 642 N N . MET A 1 84 ? -6.664 -3.357 -1.040 1.00 96.88 84 MET A N 1
ATOM 643 C CA . MET A 1 84 ? -6.515 -2.260 -0.077 1.00 96.88 84 MET A CA 1
ATOM 644 C C . MET A 1 84 ? -7.838 -1.533 0.202 1.00 96.88 84 MET A C 1
ATOM 646 O O . MET A 1 84 ? -8.131 -1.228 1.359 1.00 96.88 84 MET A O 1
ATOM 650 N N . LEU A 1 85 ? -8.669 -1.304 -0.821 1.00 95.88 85 LEU A N 1
ATOM 651 C CA . LEU A 1 85 ? -9.998 -0.702 -0.638 1.00 95.88 85 LEU A CA 1
ATOM 652 C C . LEU A 1 85 ? -10.9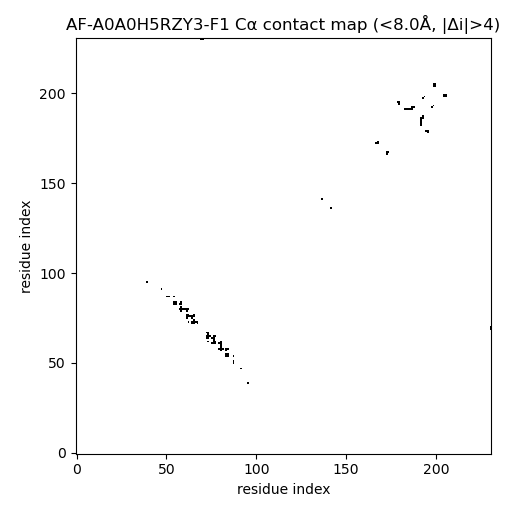51 -1.628 0.129 1.00 95.88 85 LEU A C 1
ATOM 654 O O . LEU A 1 85 ? -11.644 -1.181 1.042 1.00 95.88 85 LEU A O 1
ATOM 658 N N . ILE A 1 86 ? -10.960 -2.922 -0.200 1.00 96.94 86 ILE A N 1
ATOM 659 C CA . ILE A 1 86 ? -11.761 -3.922 0.519 1.00 96.94 86 ILE A CA 1
ATOM 660 C C . ILE A 1 86 ? -11.301 -4.017 1.976 1.00 96.94 86 ILE A C 1
ATOM 662 O O . ILE A 1 86 ? -12.135 -4.038 2.880 1.00 96.94 86 ILE A O 1
ATOM 666 N N . ASN A 1 87 ? -9.988 -4.020 2.218 1.00 95.38 87 ASN A N 1
ATOM 667 C CA . ASN A 1 87 ? -9.424 -4.050 3.562 1.00 95.38 87 ASN A CA 1
ATOM 668 C C . ASN A 1 87 ? -9.875 -2.842 4.396 1.00 95.38 87 ASN A C 1
ATOM 670 O O . ASN A 1 87 ? -10.232 -3.013 5.556 1.00 95.38 87 ASN A O 1
ATOM 674 N N . TYR A 1 88 ? -9.933 -1.643 3.811 1.00 96.50 88 TYR A N 1
ATOM 675 C CA . TYR A 1 88 ? -10.465 -0.467 4.504 1.00 96.50 88 TYR A CA 1
ATOM 676 C C . TYR A 1 88 ? -11.923 -0.666 4.949 1.00 96.50 88 TYR A C 1
ATOM 678 O O . TYR A 1 88 ? -12.242 -0.456 6.121 1.00 96.50 88 TYR A O 1
ATOM 686 N N . ILE A 1 89 ? -12.795 -1.127 4.045 1.00 95.75 89 ILE A N 1
ATOM 687 C CA . ILE A 1 89 ? -14.210 -1.393 4.361 1.00 95.75 89 ILE A CA 1
ATOM 688 C C . ILE A 1 89 ? -14.318 -2.447 5.469 1.00 95.75 89 ILE A C 1
ATOM 690 O O . ILE A 1 89 ? -15.070 -2.277 6.430 1.00 95.75 89 ILE A O 1
ATOM 694 N N . LEU A 1 90 ? -13.529 -3.516 5.362 1.00 95.25 90 LEU A N 1
ATOM 695 C CA . LEU A 1 90 ? -13.485 -4.590 6.345 1.00 95.25 90 LEU A CA 1
ATOM 696 C C . LEU A 1 90 ? -13.043 -4.076 7.720 1.00 95.25 90 LEU A C 1
ATOM 698 O O . LEU A 1 90 ? -13.678 -4.411 8.715 1.00 95.25 90 LEU A O 1
ATOM 702 N N . VAL A 1 91 ? -12.014 -3.231 7.796 1.00 94.69 91 VAL A N 1
ATOM 703 C CA . VAL A 1 91 ? -11.544 -2.649 9.062 1.00 94.69 91 VAL A CA 1
ATOM 704 C C . VAL A 1 91 ? -12.622 -1.775 9.702 1.00 94.69 91 VAL A C 1
ATOM 706 O O . VAL A 1 91 ? -12.874 -1.921 10.895 1.00 94.69 91 VAL A O 1
ATOM 709 N N . ILE A 1 92 ? -13.304 -0.922 8.933 1.00 92.88 92 ILE A N 1
ATOM 710 C CA . ILE A 1 92 ? -14.366 -0.048 9.462 1.00 92.88 92 ILE A CA 1
ATOM 711 C C . ILE A 1 92 ? -15.544 -0.843 10.040 1.00 92.88 92 ILE A C 1
ATOM 713 O O . ILE A 1 92 ? -16.167 -0.387 10.995 1.00 92.88 92 ILE A O 1
ATOM 717 N N . ILE A 1 93 ? -15.835 -2.033 9.510 1.00 93.06 93 ILE A N 1
ATOM 718 C CA . ILE A 1 93 ? -16.914 -2.899 10.012 1.00 93.06 93 ILE A CA 1
ATOM 719 C C . ILE A 1 93 ? -16.435 -3.765 11.185 1.00 93.06 93 ILE A C 1
ATOM 721 O O . ILE A 1 93 ? -17.121 -3.881 12.201 1.00 93.06 93 ILE A O 1
ATOM 725 N N . ILE A 1 94 ? -15.259 -4.385 11.065 1.00 94.06 94 ILE A N 1
ATOM 726 C CA . ILE A 1 94 ? -14.756 -5.340 12.060 1.00 94.06 94 ILE A CA 1
ATOM 727 C C . ILE A 1 94 ? -14.261 -4.634 13.322 1.00 94.06 94 ILE A C 1
ATOM 729 O O . ILE A 1 94 ? -14.455 -5.166 14.409 1.00 94.06 94 ILE A O 1
ATOM 733 N N . LEU A 1 95 ? -13.657 -3.448 13.220 1.00 90.44 95 LEU A N 1
ATOM 734 C CA . LEU A 1 95 ? -13.127 -2.716 14.374 1.00 90.44 95 LEU A CA 1
ATOM 735 C C . LEU A 1 95 ? -14.201 -2.403 15.441 1.00 90.44 95 LEU A C 1
ATOM 737 O O . LEU A 1 95 ? -14.005 -2.811 16.587 1.00 90.44 95 LEU A O 1
ATOM 741 N N . PRO A 1 96 ? -15.344 -1.755 15.125 1.00 89.69 96 PRO A N 1
ATOM 742 C CA . PRO A 1 96 ? -16.409 -1.540 16.107 1.00 89.69 96 PRO A CA 1
ATOM 743 C C . PRO A 1 96 ? -16.990 -2.852 16.632 1.00 89.69 96 PRO A C 1
ATOM 745 O O . PRO A 1 96 ? -17.239 -2.970 17.831 1.00 89.69 96 PRO A O 1
ATOM 748 N N . ALA A 1 97 ? -17.167 -3.853 15.763 1.00 88.38 97 ALA A N 1
ATOM 749 C CA . ALA A 1 97 ? -17.672 -5.160 16.170 1.00 88.38 97 ALA A CA 1
ATOM 750 C C . ALA A 1 97 ? -16.732 -5.838 17.182 1.00 88.38 97 ALA A C 1
ATOM 752 O O . ALA A 1 97 ? -17.185 -6.339 18.210 1.00 88.38 97 ALA A O 1
ATOM 753 N N . ALA A 1 98 ? -15.421 -5.795 16.938 1.00 88.19 98 ALA A N 1
ATOM 754 C CA . ALA A 1 98 ? -14.408 -6.329 17.836 1.00 88.19 98 ALA A CA 1
ATOM 755 C C . ALA A 1 98 ? -14.398 -5.589 19.181 1.00 88.19 98 ALA A C 1
ATOM 757 O O . ALA A 1 98 ? -14.350 -6.245 20.218 1.00 88.19 98 ALA A O 1
ATOM 758 N N . ILE A 1 99 ? -14.514 -4.255 19.181 1.00 87.44 99 ILE A N 1
ATOM 759 C CA . ILE A 1 99 ? -14.555 -3.450 20.412 1.00 87.44 99 ILE A CA 1
ATOM 760 C C . ILE A 1 99 ? -15.764 -3.837 21.280 1.00 87.44 99 ILE A C 1
ATOM 762 O O . ILE A 1 99 ? -15.596 -4.118 22.468 1.00 87.44 99 ILE A O 1
ATOM 766 N N . ILE A 1 100 ? -16.958 -3.949 20.687 1.00 86.88 100 ILE A N 1
ATOM 767 C CA . ILE A 1 100 ? -18.185 -4.356 21.399 1.00 86.88 100 ILE A CA 1
ATOM 768 C C . ILE A 1 100 ? -18.048 -5.778 21.976 1.00 86.88 100 ILE A C 1
ATOM 770 O O . ILE A 1 100 ? -18.440 -6.045 23.117 1.00 86.88 100 ILE A O 1
ATOM 774 N N . VAL A 1 101 ? -17.453 -6.699 21.210 1.00 86.12 101 VAL A N 1
ATOM 775 C CA . VAL A 1 101 ? -17.199 -8.073 21.671 1.00 86.12 101 VAL A CA 1
ATOM 776 C C . VAL A 1 101 ? -16.193 -8.091 22.822 1.00 86.12 101 VAL A C 1
ATOM 778 O O . VAL A 1 101 ? -16.403 -8.821 23.791 1.00 86.12 101 VAL A O 1
ATOM 781 N N . THR A 1 102 ? -15.128 -7.288 22.764 1.00 82.25 102 THR A N 1
ATOM 782 C CA . THR A 1 102 ? -14.147 -7.216 23.857 1.00 82.25 102 THR A CA 1
ATOM 783 C C . THR A 1 102 ? -14.737 -6.632 25.134 1.00 82.25 102 THR A C 1
ATOM 785 O O . THR A 1 102 ? -14.467 -7.171 26.204 1.00 82.25 102 THR A O 1
ATOM 788 N N . ASP A 1 103 ? -15.597 -5.617 25.034 1.00 77.75 103 ASP A N 1
ATOM 789 C CA . ASP A 1 103 ? -16.284 -5.027 26.188 1.00 77.75 103 ASP A CA 1
ATOM 790 C C . ASP A 1 103 ? -17.163 -6.064 26.915 1.00 77.75 103 ASP A C 1
ATOM 792 O O . ASP A 1 103 ? -17.160 -6.184 28.142 1.00 77.75 103 ASP A O 1
ATOM 796 N N . THR A 1 104 ? -17.825 -6.930 26.143 1.00 70.12 104 THR A N 1
ATOM 797 C CA . THR A 1 104 ? -18.668 -8.005 26.686 1.00 70.12 104 THR A CA 1
ATOM 798 C C . THR A 1 104 ? -17.840 -9.197 27.200 1.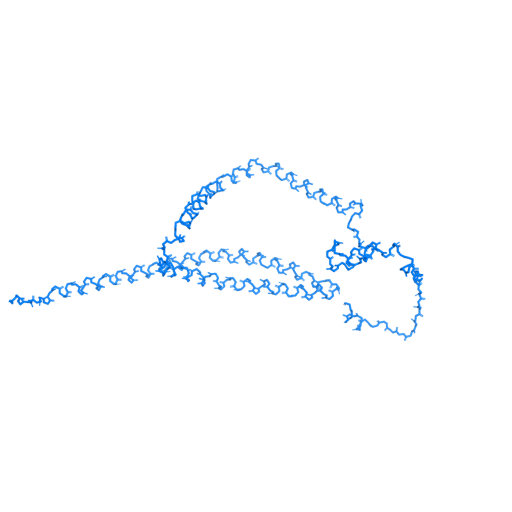00 70.12 104 THR A C 1
ATOM 800 O O . THR A 1 104 ? -18.158 -9.795 28.233 1.00 70.12 104 THR A O 1
ATOM 803 N N . GLY A 1 105 ? -16.751 -9.549 26.506 1.00 57.78 105 GLY A N 1
ATOM 804 C CA . GLY A 1 105 ? -15.911 -10.725 26.774 1.00 57.78 105 GLY A CA 1
ATOM 805 C C . GLY A 1 105 ? -15.030 -10.625 28.024 1.00 57.78 105 GLY A C 1
ATOM 806 O O . GLY A 1 105 ? -14.653 -11.656 28.592 1.00 57.78 105 GLY A O 1
ATOM 807 N N . VAL A 1 106 ? -14.759 -9.414 28.521 1.00 54.97 106 VAL A N 1
ATOM 808 C CA . VAL A 1 106 ? -14.021 -9.198 29.782 1.00 54.97 106 VAL A CA 1
ATOM 809 C C . VAL A 1 106 ? -14.749 -9.819 30.989 1.00 54.97 106 VAL A C 1
ATOM 811 O O . VAL A 1 106 ? -14.096 -10.204 31.961 1.00 54.97 106 VAL A O 1
ATOM 814 N N . LYS A 1 107 ? -16.072 -10.036 30.912 1.00 51.06 107 LYS A N 1
ATOM 815 C CA . LYS A 1 107 ? -16.851 -10.703 31.973 1.00 51.06 107 LYS A CA 1
ATOM 816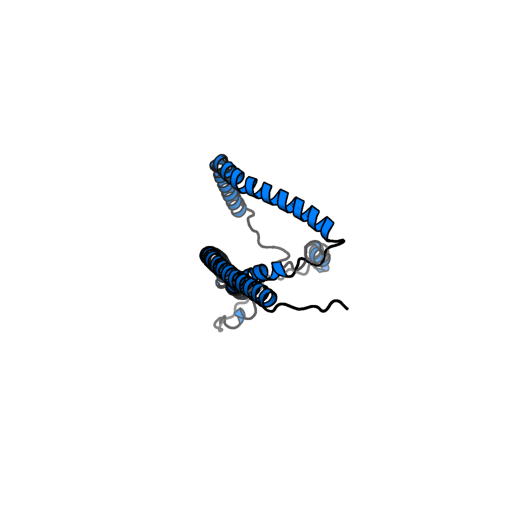 C C . LYS A 1 107 ? -16.700 -12.234 32.005 1.00 51.06 107 LYS A C 1
ATOM 818 O O . LYS A 1 107 ? -16.944 -12.827 33.051 1.00 51.06 107 LYS A O 1
ATOM 823 N N . ILE A 1 108 ? -16.277 -12.882 30.912 1.00 49.22 108 ILE A N 1
ATOM 824 C CA . ILE A 1 108 ? -16.252 -14.357 30.786 1.00 49.22 108 ILE A CA 1
ATOM 825 C C . ILE A 1 108 ? -14.868 -14.983 31.066 1.00 49.22 108 ILE A C 1
ATOM 827 O O . ILE A 1 108 ? -14.783 -16.164 31.389 1.00 49.22 108 ILE A O 1
ATOM 831 N N . PHE A 1 109 ? -13.767 -14.227 30.965 1.00 47.31 109 PHE A N 1
ATOM 832 C CA . PHE A 1 109 ? -12.420 -14.815 30.826 1.00 47.31 109 PHE A CA 1
ATOM 833 C C . PHE A 1 109 ? -11.540 -14.821 32.097 1.00 47.31 109 PHE A C 1
ATOM 835 O O . PHE A 1 109 ? -10.315 -14.947 32.018 1.00 47.31 109 PHE A O 1
ATOM 842 N N . THR A 1 110 ? -12.116 -14.694 33.296 1.00 48.97 110 THR A N 1
ATOM 843 C CA . THR A 1 110 ? -11.346 -14.672 34.561 1.00 48.97 110 THR A CA 1
ATOM 844 C C . THR A 1 110 ? -11.153 -16.040 35.234 1.00 48.97 110 THR A C 1
ATOM 846 O O . THR A 1 110 ? -10.526 -16.105 36.294 1.00 48.97 110 THR A O 1
ATOM 849 N N . THR A 1 111 ? -11.568 -17.145 34.608 1.00 45.22 111 THR A N 1
ATOM 850 C CA . THR A 1 111 ? -11.583 -18.499 35.201 1.00 45.22 111 THR A CA 1
ATOM 851 C C . THR A 1 111 ? -10.709 -19.517 34.450 1.00 45.22 111 THR A C 1
ATOM 853 O O . THR A 1 111 ? -11.179 -20.525 33.943 1.00 45.22 111 THR A O 1
ATOM 856 N N . SER A 1 112 ? -9.390 -19.302 34.405 1.00 44.12 112 SER A N 1
ATOM 857 C CA . SER A 1 112 ? -8.420 -20.395 34.175 1.00 44.12 112 SER A CA 1
ATOM 858 C C . SER A 1 112 ? -7.038 -19.997 34.708 1.00 44.12 112 SER A C 1
ATOM 860 O O . SER A 1 112 ? -6.150 -19.544 33.983 1.00 44.12 112 SER A O 1
ATOM 862 N N . LYS A 1 113 ? -6.878 -20.043 36.036 1.00 56.03 113 LYS A N 1
ATOM 863 C CA . LYS A 1 113 ? -5.683 -19.568 36.752 1.00 56.03 113 LYS A CA 1
ATOM 864 C C . LYS A 1 113 ? -5.218 -20.608 37.776 1.00 56.03 113 LYS A C 1
ATOM 866 O O . LYS A 1 113 ? -5.764 -20.655 38.868 1.00 56.03 113 LYS A O 1
ATOM 871 N N . PHE A 1 114 ? -4.138 -21.340 37.486 1.00 47.66 114 PHE A N 1
ATOM 872 C CA . PHE A 1 114 ? -3.247 -21.774 38.576 1.00 47.66 114 PHE A CA 1
ATOM 873 C C . PHE A 1 114 ? -1.753 -21.787 38.208 1.00 47.66 114 PHE A C 1
ATOM 875 O O . PHE A 1 114 ? -0.960 -21.242 38.965 1.00 47.66 114 PHE A O 1
ATOM 882 N N . PHE A 1 115 ? -1.347 -22.267 37.022 1.00 44.31 115 PHE A N 1
ATOM 883 C CA . PHE A 1 115 ? 0.086 -22.296 36.647 1.00 44.31 115 PHE A CA 1
ATOM 884 C C . PHE A 1 115 ? 0.525 -21.216 35.640 1.00 44.31 115 PHE A C 1
ATOM 886 O O . PHE A 1 115 ? 1.591 -20.624 35.791 1.00 44.31 115 PHE A O 1
ATOM 893 N N . ILE A 1 116 ? -0.318 -20.858 34.666 1.00 51.81 116 ILE A N 1
ATOM 894 C CA . ILE A 1 116 ? -0.022 -19.818 33.655 1.00 51.81 116 ILE A CA 1
ATOM 895 C C . ILE A 1 116 ? -0.234 -18.392 34.216 1.00 51.81 116 ILE A C 1
ATOM 897 O O . ILE A 1 116 ? 0.262 -17.408 33.668 1.00 51.81 116 ILE A O 1
ATOM 901 N N . SER A 1 117 ? -0.924 -18.261 35.355 1.00 52.72 117 SER A N 1
ATOM 902 C CA . SER A 1 117 ? -1.269 -16.972 35.963 1.00 52.72 117 SER A CA 1
ATOM 903 C C . SER A 1 117 ? -0.080 -16.258 36.609 1.00 52.72 117 SER A C 1
ATOM 905 O O . SER A 1 117 ? -0.015 -15.041 36.511 1.00 52.72 117 SER A O 1
ATOM 907 N N . LYS A 1 118 ? 0.892 -16.962 37.212 1.00 52.50 118 LYS A N 1
ATOM 908 C CA . LYS A 1 118 ? 2.059 -16.332 37.870 1.00 52.50 118 LYS A CA 1
ATOM 909 C C . LYS A 1 118 ? 3.029 -15.692 36.874 1.00 52.50 118 LYS A C 1
ATOM 911 O O . LYS A 1 118 ? 3.509 -14.585 37.112 1.00 52.50 118 LYS A O 1
ATOM 916 N N . LEU A 1 119 ? 3.303 -16.374 35.759 1.00 60.09 119 LEU A N 1
ATOM 917 C CA . LEU A 1 119 ? 4.205 -15.879 34.718 1.00 60.09 119 LEU A CA 1
ATOM 918 C C . LEU A 1 119 ? 3.527 -14.802 33.860 1.00 60.09 119 LEU A C 1
ATOM 920 O O . LEU A 1 119 ? 4.129 -13.755 33.640 1.00 60.09 119 LEU A O 1
ATOM 924 N N . LYS A 1 120 ? 2.248 -14.982 33.481 1.00 61.75 120 LYS A N 1
ATOM 925 C CA . LYS A 1 120 ? 1.461 -13.911 32.846 1.00 61.75 120 LYS A CA 1
ATOM 926 C C . LYS A 1 120 ? 1.294 -12.706 33.762 1.00 61.75 120 LYS A C 1
ATOM 928 O O . LYS A 1 120 ? 1.375 -11.605 33.258 1.00 61.75 120 LYS A O 1
ATOM 933 N N . TYR A 1 121 ? 1.116 -12.875 35.074 1.00 62.09 121 TYR A N 1
ATOM 934 C CA . TYR A 1 121 ? 0.993 -11.739 35.992 1.00 62.09 121 TYR A CA 1
ATOM 935 C C . TYR A 1 121 ? 2.314 -10.986 36.158 1.00 62.09 121 TYR A C 1
ATOM 937 O O . TYR A 1 121 ? 2.279 -9.768 36.138 1.00 62.09 121 TYR A O 1
ATOM 945 N N . ARG A 1 122 ? 3.475 -11.662 36.238 1.00 58.59 122 ARG A N 1
ATOM 946 C CA . ARG A 1 122 ? 4.785 -10.976 36.275 1.00 58.59 122 ARG A CA 1
ATOM 947 C C . ARG A 1 122 ? 5.147 -10.301 34.957 1.00 58.59 122 ARG A C 1
ATOM 949 O O . ARG A 1 122 ? 5.647 -9.184 34.969 1.00 58.59 122 ARG A O 1
ATOM 956 N N . ILE A 1 123 ? 4.921 -10.977 33.833 1.00 64.31 123 ILE A N 1
ATOM 957 C CA . ILE A 1 123 ? 5.194 -10.415 32.508 1.00 64.31 123 ILE A CA 1
ATOM 958 C C . ILE A 1 123 ? 4.204 -9.284 32.238 1.00 64.31 123 ILE A C 1
ATOM 960 O O . ILE A 1 123 ? 4.642 -8.201 31.893 1.00 64.31 123 ILE A O 1
ATOM 964 N N . ALA A 1 124 ? 2.907 -9.462 32.497 1.00 66.94 124 ALA A N 1
ATOM 965 C CA . ALA A 1 124 ? 1.924 -8.388 32.376 1.00 66.94 124 ALA A CA 1
ATOM 966 C C . ALA A 1 124 ? 2.206 -7.246 33.356 1.00 66.94 124 ALA A C 1
ATOM 968 O O . ALA A 1 124 ? 2.116 -6.102 32.949 1.00 66.94 124 ALA A O 1
ATOM 969 N N . SER A 1 125 ? 2.606 -7.496 34.607 1.00 68.88 125 SER A N 1
ATOM 970 C CA . SER A 1 125 ? 2.939 -6.415 35.545 1.00 68.88 125 SER A CA 1
ATOM 971 C C . SER A 1 125 ? 4.190 -5.656 35.113 1.00 68.88 125 SER A C 1
ATOM 973 O O . SER A 1 125 ? 4.236 -4.438 35.245 1.00 68.88 125 SER A O 1
ATOM 975 N N . PHE A 1 126 ? 5.194 -6.351 34.569 1.00 73.44 126 PHE A N 1
ATOM 976 C CA . PHE A 1 126 ? 6.401 -5.715 34.046 1.00 73.44 126 PHE A CA 1
ATOM 977 C C . PHE A 1 126 ? 6.112 -4.959 32.745 1.00 73.44 126 PHE A C 1
ATOM 979 O O . PHE A 1 126 ? 6.578 -3.840 32.597 1.00 73.44 126 PHE A O 1
ATOM 986 N N . TRP A 1 127 ? 5.285 -5.511 31.851 1.00 75.88 127 TRP A N 1
ATOM 987 C CA . TRP A 1 127 ? 4.826 -4.847 30.628 1.00 75.88 127 TRP A CA 1
ATOM 988 C C . TRP A 1 127 ? 3.901 -3.671 30.913 1.00 75.88 127 TRP A C 1
ATOM 990 O O . TRP A 1 127 ? 4.043 -2.656 30.258 1.00 75.88 127 TRP A O 1
ATOM 1000 N N . HIS A 1 128 ? 3.005 -3.746 31.895 1.00 72.06 128 HIS A N 1
ATOM 1001 C CA . HIS A 1 128 ? 2.163 -2.616 32.290 1.00 72.06 128 HIS A CA 1
ATOM 1002 C C . HIS A 1 128 ? 2.994 -1.515 32.956 1.00 72.06 128 HIS A C 1
ATOM 1004 O O . HIS A 1 128 ? 2.830 -0.344 32.623 1.00 72.06 128 HIS A O 1
ATOM 1010 N N . ASN A 1 129 ? 3.927 -1.867 33.847 1.00 73.69 129 ASN A N 1
ATOM 1011 C CA . ASN A 1 129 ? 4.830 -0.894 34.466 1.00 73.69 129 ASN A CA 1
ATOM 1012 C C . ASN A 1 129 ? 5.814 -0.286 33.448 1.00 73.69 129 ASN A C 1
ATOM 1014 O O . ASN A 1 129 ? 6.097 0.907 33.494 1.00 73.69 129 ASN A O 1
ATOM 1018 N N . ALA A 1 130 ? 6.305 -1.081 32.495 1.00 76.38 130 ALA A N 1
ATOM 1019 C CA . ALA A 1 130 ? 7.125 -0.593 31.393 1.00 76.38 130 ALA A CA 1
ATOM 1020 C C . ALA A 1 130 ? 6.307 0.285 30.440 1.00 76.38 130 ALA A C 1
ATOM 1022 O O . ALA A 1 130 ? 6.723 1.404 30.183 1.00 76.38 130 ALA A O 1
ATOM 1023 N N . ALA A 1 131 ? 5.142 -0.166 29.968 1.00 78.75 131 ALA A N 1
ATOM 1024 C CA . ALA A 1 131 ? 4.280 0.571 29.042 1.00 78.75 131 ALA A CA 1
ATOM 1025 C C . ALA A 1 131 ? 3.866 1.927 29.618 1.00 78.75 131 ALA A C 1
ATOM 1027 O O . ALA A 1 131 ? 4.060 2.944 28.971 1.00 78.75 131 ALA A O 1
ATOM 1028 N N . THR A 1 132 ? 3.416 1.972 30.873 1.00 79.94 132 THR A N 1
ATOM 1029 C CA . THR A 1 132 ? 3.026 3.236 31.524 1.00 79.94 132 THR A CA 1
ATOM 1030 C C . THR A 1 132 ? 4.199 4.199 31.735 1.00 79.94 132 THR A C 1
ATOM 1032 O O . THR A 1 132 ? 4.023 5.418 31.648 1.00 79.94 132 THR A O 1
ATOM 1035 N N . ASN A 1 133 ? 5.406 3.682 31.982 1.00 78.81 133 ASN A N 1
ATOM 1036 C CA . ASN A 1 133 ? 6.619 4.499 32.017 1.00 78.81 133 ASN A CA 1
ATOM 1037 C C . ASN A 1 133 ? 7.020 4.972 30.612 1.00 78.81 133 ASN A C 1
ATOM 1039 O O . ASN A 1 133 ? 7.385 6.137 30.451 1.00 78.81 133 ASN A O 1
ATOM 1043 N N . PHE A 1 134 ? 6.903 4.107 29.601 1.00 81.94 134 PHE A N 1
ATOM 1044 C CA . PHE A 1 134 ? 7.144 4.430 28.196 1.00 81.94 134 PHE A CA 1
ATOM 1045 C C . PHE A 1 134 ? 6.160 5.477 27.678 1.00 81.94 134 PHE A C 1
ATOM 1047 O O . PHE A 1 134 ? 6.609 6.402 27.020 1.00 81.94 134 PHE A O 1
ATOM 1054 N N . ASP A 1 135 ? 4.874 5.419 28.023 1.00 82.12 135 ASP A N 1
ATOM 1055 C CA . ASP A 1 135 ? 3.865 6.400 27.605 1.00 82.12 135 ASP A CA 1
ATOM 1056 C C . ASP A 1 135 ? 4.180 7.793 28.153 1.00 82.12 135 ASP A C 1
ATOM 1058 O O . ASP A 1 135 ? 4.177 8.784 27.421 1.00 82.12 135 ASP A O 1
ATOM 1062 N N . LYS A 1 136 ? 4.521 7.885 29.445 1.00 80.06 136 LYS A N 1
ATOM 1063 C CA . LYS A 1 136 ? 4.951 9.153 30.059 1.00 80.06 136 LYS A CA 1
ATOM 1064 C C . LYS A 1 136 ? 6.233 9.673 29.418 1.00 80.06 136 LYS A C 1
ATOM 1066 O O . LYS A 1 136 ? 6.365 10.877 29.193 1.00 80.06 136 LYS A O 1
ATOM 1071 N N . MET A 1 137 ? 7.168 8.771 29.127 1.00 79.38 137 MET A N 1
ATOM 1072 C CA . MET A 1 137 ? 8.413 9.113 28.460 1.00 79.38 137 MET A CA 1
ATOM 1073 C C . MET A 1 137 ? 8.159 9.583 27.021 1.00 79.38 137 MET A C 1
ATOM 1075 O O . MET A 1 137 ? 8.695 10.606 26.624 1.00 79.38 137 MET A O 1
ATOM 1079 N N . PHE A 1 138 ? 7.309 8.905 26.255 1.00 84.12 138 PHE A N 1
ATOM 1080 C CA . PHE A 1 138 ? 6.992 9.210 24.862 1.00 84.12 138 PHE A CA 1
ATOM 1081 C C . PHE A 1 138 ? 6.267 10.551 24.753 1.00 84.12 138 PHE A C 1
ATOM 1083 O O . PHE A 1 138 ? 6.721 11.443 24.038 1.00 84.12 138 PHE A O 1
ATOM 1090 N N . ASN A 1 139 ? 5.213 10.743 25.548 1.00 86.00 139 ASN A N 1
ATOM 1091 C CA . ASN A 1 139 ? 4.395 11.955 25.521 1.00 86.00 139 ASN A CA 1
ATOM 1092 C C . ASN A 1 139 ? 5.162 13.211 25.948 1.00 86.00 139 ASN A C 1
ATOM 1094 O O . ASN A 1 139 ? 4.814 14.310 25.526 1.00 86.00 139 ASN A O 1
ATOM 1098 N N . ARG A 1 140 ? 6.205 13.070 26.778 1.00 85.12 140 ARG A N 1
ATOM 1099 C CA . ARG A 1 140 ? 6.987 14.210 27.273 1.00 85.12 140 ARG A CA 1
ATOM 1100 C C . ARG A 1 140 ? 8.326 14.379 26.561 1.00 85.12 140 ARG A C 1
ATOM 1102 O O . ARG A 1 140 ? 8.648 15.491 26.150 1.00 85.12 140 ARG A O 1
ATOM 1109 N N . LEU A 1 141 ? 9.097 13.302 26.404 1.00 83.38 141 LEU A N 1
ATOM 1110 C CA . LEU A 1 141 ? 10.430 13.365 25.807 1.00 83.38 141 LEU A CA 1
ATOM 1111 C C . LEU A 1 141 ? 10.375 13.547 24.298 1.00 83.38 141 LEU A C 1
ATOM 1113 O O . LEU A 1 141 ? 11.168 14.327 23.794 1.00 83.38 141 LEU A O 1
ATOM 1117 N N . ILE A 1 142 ? 9.469 12.894 23.562 1.00 85.31 142 ILE A N 1
ATOM 1118 C CA . ILE A 1 142 ? 9.484 13.016 22.095 1.00 85.31 142 ILE A CA 1
ATOM 1119 C C . ILE A 1 142 ? 9.188 14.441 21.641 1.00 85.31 142 ILE A C 1
ATOM 1121 O O . ILE A 1 142 ? 9.980 14.957 20.858 1.00 85.31 142 ILE A O 1
ATOM 1125 N N . PRO A 1 143 ? 8.157 15.140 22.148 1.00 86.62 143 PRO A N 1
ATOM 1126 C CA . PRO A 1 143 ? 7.929 16.527 21.752 1.00 86.62 143 PRO A CA 1
ATOM 1127 C C . PRO A 1 143 ? 9.092 17.452 22.132 1.00 86.62 143 PRO A C 1
ATOM 1129 O O . PRO A 1 143 ? 9.475 18.307 21.337 1.00 86.62 143 PRO A O 1
ATOM 1132 N N . GLN A 1 144 ? 9.694 17.260 23.314 1.00 84.31 144 GLN A N 1
ATOM 1133 C CA . GLN A 1 144 ? 10.837 18.061 23.771 1.00 84.31 144 GLN A CA 1
ATOM 1134 C C . GLN A 1 144 ? 12.096 17.807 22.935 1.00 84.31 144 GLN A C 1
ATOM 1136 O O . GLN A 1 144 ? 12.759 18.758 22.519 1.00 84.31 144 GLN A O 1
ATOM 1141 N N . ILE A 1 145 ? 12.399 16.538 22.652 1.00 86.00 145 ILE A N 1
ATOM 1142 C CA . ILE A 1 145 ? 13.525 16.119 21.816 1.00 86.00 145 ILE A CA 1
ATOM 1143 C C . ILE A 1 145 ? 13.316 16.618 20.384 1.00 86.00 145 ILE A C 1
ATOM 1145 O O . ILE A 1 145 ? 14.208 17.251 19.834 1.00 86.00 145 ILE A O 1
ATOM 1149 N N . VAL A 1 146 ? 12.135 16.411 19.792 1.00 89.25 146 VAL A N 1
ATOM 1150 C CA . VAL A 1 146 ? 11.816 16.876 18.431 1.00 89.25 146 VAL A CA 1
ATOM 1151 C C . VAL A 1 146 ? 11.923 18.397 18.332 1.00 89.25 146 VAL A C 1
ATOM 1153 O O . VAL A 1 146 ? 12.432 18.897 17.332 1.00 89.25 146 VAL A O 1
ATOM 1156 N N . TYR A 1 147 ? 11.504 19.136 19.363 1.00 90.12 147 TYR A N 1
ATOM 1157 C CA . TYR A 1 147 ? 11.624 20.593 19.384 1.00 90.12 147 TYR A CA 1
ATOM 1158 C C . TYR A 1 147 ? 13.087 21.059 19.414 1.00 90.12 147 TYR A C 1
ATOM 1160 O O . TYR A 1 147 ? 13.459 21.915 18.611 1.00 90.12 147 TYR A O 1
ATOM 1168 N N . ILE A 1 148 ? 13.934 20.478 20.275 1.00 90.25 148 ILE A N 1
ATOM 1169 C CA . ILE A 1 148 ? 15.347 20.885 20.383 1.00 90.25 148 ILE A CA 1
ATOM 1170 C C . ILE A 1 148 ? 16.174 20.463 19.160 1.00 90.25 148 ILE A C 1
ATOM 1172 O O . ILE A 1 148 ? 17.016 21.231 18.697 1.00 90.25 148 ILE A O 1
ATOM 1176 N N . ILE A 1 149 ? 15.907 19.284 18.582 1.00 91.00 149 ILE A N 1
ATOM 1177 C CA . ILE A 1 149 ? 16.646 18.776 17.413 1.00 91.00 149 ILE A CA 1
ATOM 1178 C C . ILE A 1 149 ? 16.021 19.177 16.070 1.00 91.00 149 ILE A C 1
ATOM 1180 O O . ILE A 1 149 ? 16.504 18.734 15.030 1.00 91.00 149 ILE A O 1
ATOM 1184 N N . ARG A 1 150 ? 14.966 20.006 16.046 1.00 89.56 150 ARG A N 1
ATOM 1185 C CA . ARG A 1 150 ? 14.202 20.309 14.822 1.00 89.56 150 ARG A CA 1
ATOM 1186 C C . ARG A 1 150 ? 15.091 20.783 13.672 1.00 89.56 150 ARG A C 1
ATOM 1188 O O . ARG A 1 150 ? 14.997 20.251 12.571 1.00 89.56 150 ARG A O 1
ATOM 1195 N N . LEU A 1 151 ? 15.944 21.777 13.924 1.00 91.56 151 LEU A N 1
ATOM 1196 C CA . LEU A 1 151 ? 16.838 22.337 12.907 1.00 91.56 151 LEU A CA 1
ATOM 1197 C C . LEU A 1 151 ? 17.876 21.324 12.395 1.00 91.56 151 LEU A C 1
ATOM 1199 O O . LEU A 1 151 ? 17.921 21.126 11.179 1.00 91.56 151 LEU A O 1
ATOM 1203 N N . PRO A 1 152 ? 18.671 20.645 13.249 1.00 93.44 152 PRO A N 1
ATOM 1204 C CA . PRO A 1 152 ? 19.616 19.647 12.755 1.00 93.44 152 PRO A CA 1
ATOM 1205 C C . PRO A 1 152 ? 18.922 18.456 12.084 1.00 93.44 152 PRO A C 1
ATOM 1207 O O . PRO A 1 152 ? 19.460 17.930 11.116 1.00 93.44 152 PRO A O 1
ATOM 1210 N N . LEU A 1 153 ? 17.722 18.060 12.522 1.00 91.62 153 LEU A N 1
ATOM 1211 C CA . LEU A 1 153 ? 16.955 16.985 11.887 1.00 91.62 153 LEU A CA 1
ATOM 1212 C C . LEU A 1 153 ? 16.482 17.377 10.482 1.00 91.62 153 LEU A C 1
ATOM 1214 O O . LEU A 1 153 ? 16.626 16.578 9.564 1.00 91.62 153 LEU A O 1
ATOM 1218 N N . ILE A 1 154 ? 15.973 18.600 10.288 1.00 93.81 154 ILE A N 1
ATOM 1219 C CA . ILE A 1 154 ? 15.583 19.102 8.957 1.00 93.81 154 ILE A CA 1
ATOM 1220 C C . ILE A 1 154 ? 16.802 19.194 8.031 1.00 93.81 154 ILE A C 1
ATOM 1222 O O . ILE A 1 154 ? 16.732 18.791 6.871 1.00 93.81 154 ILE A O 1
ATOM 1226 N N . LEU A 1 155 ? 17.932 19.695 8.538 1.00 95.62 155 LEU A N 1
ATOM 1227 C CA . LEU A 1 155 ? 19.174 19.744 7.769 1.00 95.62 155 LEU A CA 1
ATOM 1228 C C . LEU A 1 155 ? 19.627 18.328 7.379 1.00 95.62 155 LEU A C 1
ATOM 1230 O O . LEU A 1 155 ? 19.957 18.082 6.221 1.00 95.62 155 LEU A O 1
ATOM 1234 N N . LEU A 1 156 ? 19.601 17.388 8.326 1.00 95.12 156 LEU A N 1
ATOM 1235 C CA . LEU A 1 156 ? 19.987 15.998 8.108 1.00 95.12 156 LEU A CA 1
ATOM 1236 C C . LEU A 1 156 ? 19.100 15.320 7.060 1.00 95.12 156 LEU A C 1
ATOM 1238 O O . LEU A 1 156 ? 19.629 14.682 6.153 1.00 95.12 156 LEU A O 1
ATOM 1242 N N . THR A 1 157 ? 17.773 15.457 7.144 1.00 94.88 157 THR A N 1
ATOM 1243 C CA . THR A 1 157 ? 16.861 14.845 6.164 1.00 94.88 157 THR A CA 1
ATOM 1244 C C . THR A 1 157 ? 17.046 15.447 4.777 1.00 94.88 157 THR A C 1
ATOM 1246 O O . THR A 1 157 ? 17.053 14.705 3.796 1.00 94.88 157 THR A O 1
ATOM 1249 N N . PHE A 1 158 ? 17.282 16.758 4.681 1.00 96.75 158 PHE A N 1
ATOM 1250 C CA . PHE A 1 158 ? 17.591 17.414 3.412 1.00 96.75 158 PHE A CA 1
ATOM 1251 C C . PHE A 1 158 ? 18.920 16.927 2.819 1.00 96.75 158 PHE A C 1
ATOM 1253 O O . PHE A 1 158 ? 18.986 16.608 1.631 1.00 96.75 158 PHE A O 1
ATOM 1260 N N . ILE A 1 159 ? 19.962 16.794 3.646 1.00 97.38 159 ILE A N 1
ATOM 1261 C CA . ILE A 1 159 ? 21.261 16.247 3.234 1.00 97.38 159 ILE A CA 1
ATOM 1262 C C . ILE A 1 159 ? 21.109 14.799 2.747 1.00 97.38 159 ILE A C 1
ATOM 1264 O O . ILE A 1 159 ? 21.601 14.468 1.670 1.00 97.38 159 ILE A O 1
ATOM 1268 N N . VAL A 1 160 ? 20.398 13.943 3.489 1.00 96.88 160 VAL A N 1
ATOM 1269 C CA . VAL A 1 160 ? 20.152 12.540 3.103 1.00 96.88 160 VAL A CA 1
ATOM 1270 C C . VAL A 1 160 ? 19.343 12.454 1.807 1.00 96.88 160 VAL A C 1
ATOM 1272 O O . VAL A 1 160 ? 19.656 11.630 0.946 1.00 96.88 160 VAL A O 1
ATOM 1275 N N . PHE A 1 161 ? 18.344 13.318 1.624 1.00 96.88 161 PHE A N 1
ATOM 1276 C CA . PHE A 1 161 ? 17.564 13.388 0.390 1.00 96.88 161 PHE A CA 1
ATOM 1277 C C . PHE A 1 161 ? 18.434 13.799 -0.808 1.00 96.88 161 PHE A C 1
ATOM 1279 O O . PHE A 1 161 ? 18.420 13.124 -1.839 1.00 96.88 161 PHE A O 1
ATOM 1286 N N . ALA A 1 162 ? 19.262 14.837 -0.653 1.00 95.69 162 ALA A N 1
ATOM 1287 C CA . ALA A 1 162 ? 20.194 15.281 -1.687 1.00 95.69 162 ALA A CA 1
ATOM 1288 C C . ALA A 1 162 ? 21.238 14.203 -2.029 1.00 95.69 162 ALA A C 1
ATOM 1290 O O . ALA A 1 162 ? 21.490 13.947 -3.205 1.00 95.69 162 ALA A O 1
ATOM 1291 N N . LEU A 1 163 ? 21.795 13.525 -1.019 1.00 94.06 163 LEU A N 1
ATOM 1292 C CA . LEU A 1 163 ? 22.706 12.387 -1.194 1.00 94.06 163 LEU A CA 1
ATOM 1293 C C . LEU A 1 163 ? 22.034 11.222 -1.927 1.00 94.06 163 LEU A C 1
ATOM 1295 O O . LEU A 1 163 ? 22.655 10.622 -2.799 1.00 94.06 163 LEU A O 1
ATOM 1299 N N . SER A 1 164 ? 20.771 10.923 -1.615 1.00 93.75 164 SER A N 1
ATOM 1300 C CA . SER A 1 164 ? 20.009 9.855 -2.275 1.00 93.75 164 SER A CA 1
ATOM 1301 C C . SER A 1 164 ? 19.777 10.169 -3.754 1.00 93.75 164 SER A C 1
ATOM 1303 O O . SER A 1 164 ? 20.034 9.326 -4.611 1.00 93.75 164 SER A O 1
ATOM 1305 N N . ILE A 1 165 ? 19.375 11.405 -4.075 1.00 93.44 165 ILE A N 1
ATOM 1306 C CA . ILE A 1 165 ? 19.240 11.863 -5.468 1.00 93.44 165 ILE A CA 1
ATOM 1307 C C . ILE A 1 165 ? 20.592 11.807 -6.181 1.00 93.44 165 ILE A C 1
ATOM 1309 O O . ILE A 1 165 ? 20.681 11.308 -7.302 1.00 93.44 165 ILE A O 1
ATOM 1313 N N . TYR A 1 166 ? 21.655 12.281 -5.528 1.00 93.44 166 TYR A N 1
ATOM 1314 C CA . TYR A 1 166 ? 23.003 12.263 -6.086 1.00 93.44 166 TYR A CA 1
ATOM 1315 C C . TYR A 1 166 ? 23.484 10.838 -6.384 1.00 93.44 166 TYR A C 1
ATOM 1317 O O . TYR A 1 166 ? 24.050 10.598 -7.450 1.00 93.44 166 TYR A O 1
ATOM 1325 N N . ALA A 1 167 ? 23.224 9.887 -5.482 1.00 90.38 167 ALA A N 1
ATOM 1326 C CA . ALA A 1 167 ? 23.577 8.481 -5.655 1.00 90.38 167 ALA A CA 1
ATOM 1327 C C . ALA A 1 167 ? 22.843 7.831 -6.839 1.00 90.38 167 ALA A C 1
ATOM 1329 O O . ALA A 1 167 ? 23.432 7.018 -7.546 1.00 90.38 167 ALA A O 1
ATOM 1330 N N . ILE A 1 168 ? 21.585 8.210 -7.086 1.00 91.31 168 ILE A N 1
ATOM 1331 C CA . ILE A 1 168 ? 20.799 7.709 -8.224 1.00 91.31 168 ILE A CA 1
ATOM 1332 C C . ILE A 1 168 ? 21.261 8.352 -9.542 1.00 91.31 168 ILE A C 1
ATOM 1334 O O . ILE A 1 168 ? 21.361 7.669 -10.561 1.00 91.31 168 ILE A O 1
ATOM 1338 N N . ALA A 1 169 ? 21.543 9.659 -9.535 1.00 89.00 169 ALA A N 1
ATOM 1339 C CA . ALA A 1 169 ? 21.867 10.422 -10.740 1.00 89.00 169 ALA A CA 1
ATOM 1340 C C . ALA A 1 169 ? 23.321 10.244 -11.213 1.00 89.00 169 ALA A C 1
ATOM 1342 O O . ALA A 1 169 ? 23.599 10.326 -12.413 1.00 89.00 169 ALA A O 1
ATOM 1343 N N . LYS A 1 170 ? 24.271 10.021 -10.295 1.00 90.25 170 LYS A N 1
ATOM 1344 C CA . LYS A 1 170 ? 25.685 9.851 -10.650 1.00 90.25 170 LYS A CA 1
ATOM 1345 C C . LYS A 1 170 ? 25.963 8.423 -11.124 1.00 90.25 170 LYS A C 1
ATOM 1347 O O . LYS A 1 170 ? 25.547 7.447 -10.506 1.00 90.25 170 LYS A O 1
ATOM 1352 N N . LYS A 1 171 ? 26.729 8.295 -12.215 1.00 82.50 171 LYS A N 1
ATOM 1353 C CA . LYS A 1 171 ? 27.142 6.992 -12.762 1.00 82.50 171 LYS A CA 1
ATOM 1354 C C . LYS A 1 171 ? 27.854 6.147 -11.687 1.00 82.50 171 LYS A C 1
ATOM 1356 O O . LYS A 1 171 ? 28.710 6.692 -10.989 1.00 82.50 171 LYS A O 1
ATOM 1361 N N . PRO A 1 172 ? 27.549 4.840 -11.569 1.00 73.62 172 PRO A N 1
ATOM 1362 C CA . PRO A 1 172 ? 26.853 4.006 -12.555 1.00 73.62 172 PRO A CA 1
ATOM 1363 C C . PRO A 1 172 ? 25.312 4.027 -12.526 1.00 73.62 172 PRO A C 1
ATOM 1365 O O . PRO A 1 172 ? 24.722 3.404 -13.405 1.00 73.62 172 PRO A O 1
ATOM 1368 N N . GLY A 1 173 ? 24.664 4.753 -11.606 1.00 79.00 173 GLY A N 1
ATOM 1369 C CA . GLY A 1 173 ? 23.200 4.790 -11.491 1.00 79.00 173 GLY A CA 1
ATOM 1370 C C . GLY A 1 173 ? 22.557 3.401 -11.341 1.00 79.00 173 GLY A C 1
ATOM 1371 O O . GLY A 1 173 ? 23.227 2.409 -11.045 1.00 79.00 173 GLY A O 1
ATOM 1372 N N . ILE A 1 174 ? 21.243 3.319 -11.559 1.00 84.12 174 ILE A N 1
ATOM 1373 C CA . ILE A 1 174 ? 20.530 2.036 -11.639 1.00 84.12 174 ILE A CA 1
ATOM 1374 C C . ILE A 1 174 ? 20.878 1.392 -12.988 1.00 84.12 174 ILE A C 1
ATOM 1376 O O . ILE A 1 174 ? 20.407 1.837 -14.034 1.00 84.12 174 ILE A O 1
ATOM 1380 N N . ARG A 1 175 ? 21.730 0.361 -12.971 1.00 83.00 175 ARG A N 1
ATOM 1381 C CA . ARG A 1 175 ? 22.047 -0.441 -14.162 1.00 83.00 175 ARG A CA 1
ATOM 1382 C C . ARG A 1 175 ? 20.990 -1.522 -14.348 1.00 83.00 175 ARG A C 1
ATOM 1384 O O . ARG A 1 175 ? 20.559 -2.141 -13.378 1.00 83.00 175 ARG A O 1
ATOM 1391 N N . LEU A 1 176 ? 20.607 -1.765 -15.597 1.00 83.81 176 LEU A N 1
ATOM 1392 C CA . LEU A 1 176 ? 19.830 -2.949 -15.938 1.00 83.81 176 LEU A CA 1
ATOM 1393 C C . LEU A 1 176 ? 20.732 -4.191 -15.809 1.00 83.81 176 LEU A C 1
ATOM 1395 O O . LEU A 1 176 ? 21.937 -4.086 -16.056 1.00 83.81 176 LEU A O 1
ATOM 1399 N N . PRO A 1 177 ? 20.184 -5.350 -15.410 1.00 81.31 177 PRO A N 1
ATOM 1400 C CA . PRO A 1 177 ? 20.952 -6.588 -15.328 1.00 81.31 177 PRO A CA 1
ATOM 1401 C C . PRO A 1 177 ? 21.482 -6.993 -16.715 1.00 81.31 177 PRO A C 1
ATOM 1403 O O . PRO A 1 177 ? 20.717 -7.077 -17.671 1.00 81.31 177 PRO A O 1
ATOM 1406 N N . GLU A 1 178 ? 22.794 -7.234 -16.829 1.00 77.12 178 GLU A N 1
ATOM 1407 C CA . GLU A 1 178 ? 23.466 -7.531 -18.112 1.00 77.12 178 GLU A CA 1
ATOM 1408 C C . GLU A 1 178 ? 23.587 -9.034 -18.419 1.00 77.12 178 GLU A C 1
ATOM 1410 O O . GLU A 1 178 ? 23.724 -9.403 -19.581 1.00 77.12 178 GLU A O 1
ATOM 1415 N N . ARG A 1 179 ? 23.564 -9.904 -17.397 1.00 72.06 179 ARG A N 1
ATOM 1416 C CA . ARG A 1 179 ? 23.773 -11.357 -17.557 1.00 72.06 179 ARG A CA 1
ATOM 1417 C C . ARG A 1 179 ? 22.497 -12.150 -17.326 1.00 72.06 179 ARG A C 1
ATOM 1419 O O . ARG A 1 179 ? 21.915 -12.664 -18.272 1.00 72.06 179 ARG A O 1
ATOM 1426 N N . ASN A 1 180 ? 22.044 -12.201 -16.077 1.00 73.94 180 ASN A N 1
ATOM 1427 C CA . ASN A 1 180 ? 20.809 -12.876 -15.714 1.00 73.94 180 ASN A CA 1
ATOM 1428 C C . ASN A 1 180 ? 19.688 -11.841 -15.559 1.00 73.94 180 ASN A C 1
ATOM 1430 O O . ASN A 1 180 ? 19.602 -11.133 -14.556 1.00 73.94 180 ASN A O 1
ATOM 1434 N N . SER A 1 181 ? 18.863 -11.713 -16.601 1.00 71.38 181 SER A N 1
ATOM 1435 C CA . SER A 1 181 ? 17.755 -10.749 -16.627 1.00 71.38 181 SER A CA 1
ATOM 1436 C C . SER A 1 181 ? 16.592 -11.132 -15.702 1.00 71.38 181 SER A C 1
ATOM 1438 O O . SER A 1 181 ? 15.806 -10.258 -15.335 1.00 71.38 181 SER A O 1
ATOM 1440 N N . ILE A 1 182 ? 16.496 -12.406 -15.302 1.00 82.06 182 ILE A N 1
ATOM 1441 C CA . ILE A 1 182 ? 15.398 -12.955 -14.503 1.00 82.06 182 ILE A CA 1
ATOM 1442 C C . ILE A 1 182 ? 15.936 -13.878 -13.409 1.00 82.06 182 ILE A C 1
ATOM 1444 O O . ILE A 1 182 ? 15.977 -15.095 -13.539 1.00 82.06 182 ILE A O 1
ATOM 1448 N N . GLN A 1 183 ? 16.302 -13.277 -12.282 1.00 88.06 183 GLN A N 1
ATOM 1449 C CA . GLN A 1 183 ? 16.660 -14.035 -11.093 1.00 88.06 183 GLN A CA 1
ATOM 1450 C C . GLN A 1 183 ? 15.403 -14.586 -10.406 1.00 88.06 183 GLN A C 1
ATOM 1452 O O . GLN A 1 183 ? 14.589 -13.817 -9.885 1.00 88.06 183 GLN A O 1
ATOM 1457 N N . PHE A 1 184 ? 15.253 -15.912 -10.366 1.00 88.56 184 PHE A N 1
ATOM 1458 C CA . PHE A 1 184 ? 14.123 -16.566 -9.689 1.00 88.56 184 PHE A CA 1
ATOM 1459 C C . PHE A 1 184 ? 14.470 -17.000 -8.268 1.00 88.56 184 PHE A C 1
ATOM 1461 O O . PHE A 1 184 ? 13.639 -16.896 -7.362 1.00 88.56 184 PHE A O 1
ATOM 1468 N N . LEU A 1 185 ? 15.689 -17.509 -8.071 1.00 90.75 185 LEU A N 1
ATOM 1469 C CA . LEU A 1 185 ? 16.150 -18.040 -6.795 1.00 90.75 185 LEU A CA 1
ATOM 1470 C C . LEU A 1 185 ? 17.188 -17.105 -6.174 1.00 90.75 185 LEU A C 1
ATOM 1472 O O . LEU A 1 185 ? 17.731 -16.194 -6.798 1.00 90.75 185 LEU A O 1
ATOM 1476 N N . ARG A 1 186 ? 17.480 -17.318 -4.891 1.00 89.31 186 ARG A N 1
ATOM 1477 C CA . ARG A 1 186 ? 18.530 -16.556 -4.212 1.00 89.31 186 ARG A CA 1
ATOM 1478 C C . ARG A 1 186 ? 19.878 -16.816 -4.889 1.00 89.31 186 ARG A C 1
ATOM 1480 O O . ARG A 1 186 ? 20.180 -17.961 -5.190 1.00 89.31 186 ARG A O 1
ATOM 1487 N N . SER A 1 187 ? 20.716 -15.790 -5.030 1.00 87.12 187 SER A N 1
ATOM 1488 C CA . SER A 1 187 ? 22.029 -15.887 -5.702 1.00 87.12 187 SER A CA 1
ATOM 1489 C C . SER A 1 187 ? 22.960 -16.960 -5.123 1.00 87.12 187 SER A C 1
ATOM 1491 O O . SER A 1 187 ? 23.773 -17.530 -5.835 1.00 87.12 187 SER A O 1
ATOM 1493 N N . ASN A 1 188 ? 22.824 -17.280 -3.833 1.00 89.88 188 ASN A N 1
ATOM 1494 C CA . ASN A 1 188 ? 23.597 -18.341 -3.180 1.00 89.88 188 ASN A CA 1
ATOM 1495 C C . ASN A 1 188 ? 23.071 -19.765 -3.461 1.00 89.88 188 ASN A C 1
ATOM 1497 O O . ASN A 1 188 ? 23.645 -20.745 -2.993 1.00 89.88 188 ASN A O 1
ATOM 1501 N N . HIS A 1 189 ? 21.935 -19.909 -4.141 1.00 93.19 189 HIS A N 1
ATOM 1502 C CA . HIS A 1 189 ? 21.385 -21.215 -4.480 1.00 93.19 189 HIS A CA 1
ATOM 1503 C C . HIS A 1 189 ? 22.231 -21.853 -5.592 1.00 93.19 189 HIS A C 1
ATOM 1505 O O . HIS A 1 189 ? 22.543 -21.162 -6.561 1.00 93.19 189 HIS A O 1
ATOM 1511 N N . PRO A 1 190 ? 22.577 -23.153 -5.513 1.00 91.00 190 PRO A N 1
ATOM 1512 C CA . PRO A 1 190 ? 23.526 -23.775 -6.441 1.00 91.00 190 PRO A CA 1
ATOM 1513 C C . PRO A 1 190 ? 23.114 -23.648 -7.911 1.00 91.00 190 PRO A C 1
ATOM 1515 O O . PRO A 1 190 ? 23.970 -23.447 -8.763 1.00 91.00 190 PRO A O 1
ATOM 1518 N N . TYR A 1 191 ? 21.812 -23.704 -8.206 1.00 88.88 191 TYR A N 1
ATOM 1519 C CA . TYR A 1 191 ? 21.306 -23.542 -9.571 1.00 88.88 191 TYR A CA 1
ATOM 1520 C C . TYR A 1 191 ? 21.423 -22.100 -10.088 1.00 88.88 191 TYR A C 1
ATOM 1522 O O . TYR A 1 191 ? 21.777 -21.904 -11.242 1.00 88.88 191 TYR A O 1
ATOM 1530 N N . GLU A 1 192 ? 21.181 -21.099 -9.236 1.00 89.25 192 GLU A N 1
ATOM 1531 C CA . GLU A 1 192 ? 21.283 -19.685 -9.628 1.00 89.25 192 GLU A CA 1
ATOM 1532 C C . GLU A 1 192 ? 22.751 -19.270 -9.769 1.00 89.25 192 GLU A C 1
ATOM 1534 O O . GLU A 1 192 ? 23.135 -18.607 -10.727 1.00 89.25 192 GLU A O 1
ATOM 1539 N N . TRP A 1 193 ? 23.596 -19.733 -8.841 1.00 87.75 193 TRP A N 1
ATOM 1540 C CA . TRP A 1 193 ? 25.037 -19.527 -8.904 1.00 87.75 193 TRP A CA 1
ATOM 1541 C C . TRP A 1 193 ? 25.632 -20.130 -10.178 1.00 87.75 193 TRP A C 1
ATOM 1543 O O . TRP A 1 193 ? 26.501 -19.513 -10.798 1.00 87.75 193 TRP A O 1
ATOM 1553 N N . PHE A 1 194 ? 25.158 -21.318 -10.573 1.00 85.00 194 PHE A N 1
ATOM 1554 C CA . PHE A 1 194 ? 25.579 -21.972 -11.805 1.00 85.00 194 PHE A CA 1
ATOM 1555 C C . PHE A 1 194 ? 25.187 -21.151 -13.042 1.00 85.00 194 PHE A C 1
ATOM 1557 O O . PHE A 1 194 ? 26.036 -20.924 -13.901 1.00 85.00 194 PHE A O 1
ATOM 1564 N N . ASP A 1 195 ? 23.955 -20.647 -13.114 1.00 83.25 195 ASP A N 1
ATOM 1565 C CA . ASP A 1 195 ? 23.495 -19.825 -14.243 1.00 83.25 195 ASP A CA 1
ATOM 1566 C C . ASP A 1 195 ? 24.256 -18.485 -14.341 1.00 83.25 195 ASP A C 1
ATOM 1568 O O . ASP A 1 195 ? 24.667 -18.058 -15.420 1.00 83.25 195 ASP A O 1
ATOM 1572 N N . GLU A 1 196 ? 24.548 -17.856 -13.198 1.00 82.69 196 GLU A N 1
ATOM 1573 C CA . GLU A 1 196 ? 25.249 -16.568 -13.144 1.00 82.69 196 GLU A CA 1
ATOM 1574 C C . GLU A 1 196 ? 26.764 -16.679 -13.420 1.00 82.69 196 GLU A C 1
ATOM 1576 O O . GLU A 1 196 ? 27.336 -15.820 -14.102 1.00 82.69 196 GLU A O 1
ATOM 1581 N N . ASN A 1 197 ? 27.426 -17.726 -12.907 1.00 82.19 197 ASN A N 1
ATOM 1582 C CA . ASN A 1 197 ? 28.894 -17.831 -12.895 1.00 82.19 197 ASN A CA 1
ATOM 1583 C C . ASN A 1 197 ? 29.446 -18.962 -13.772 1.00 82.19 197 ASN A C 1
ATOM 1585 O O . ASN A 1 197 ? 30.510 -18.812 -14.378 1.00 82.19 197 ASN A O 1
ATOM 1589 N N . ALA A 1 198 ? 28.762 -20.106 -13.845 1.00 76.25 198 ALA A N 1
ATOM 1590 C CA . ALA A 1 198 ? 29.315 -21.302 -14.474 1.00 76.25 198 ALA A CA 1
ATOM 1591 C C . ALA A 1 198 ? 29.207 -21.284 -16.004 1.00 76.25 198 ALA A C 1
ATOM 1593 O O . ALA A 1 198 ? 30.057 -21.870 -16.674 1.00 76.25 198 ALA A O 1
ATOM 1594 N N . ALA A 1 199 ? 28.257 -20.531 -16.568 1.00 69.56 199 ALA A N 1
ATOM 1595 C CA . ALA A 1 199 ? 28.121 -20.350 -18.015 1.00 69.56 199 ALA A CA 1
ATOM 1596 C C . ALA A 1 199 ? 29.387 -19.780 -18.694 1.00 69.56 199 ALA A C 1
ATOM 1598 O O . ALA A 1 199 ? 29.585 -19.978 -19.889 1.00 69.56 199 ALA A O 1
ATOM 1599 N N . THR A 1 200 ? 30.275 -19.099 -17.961 1.00 72.94 200 THR A N 1
ATOM 1600 C CA . THR A 1 200 ? 31.569 -18.635 -18.501 1.00 72.94 200 THR A CA 1
ATOM 1601 C C . THR A 1 200 ? 32.751 -19.546 -18.183 1.00 72.94 200 THR A C 1
ATOM 1603 O O . THR A 1 200 ? 33.837 -19.327 -18.708 1.00 72.94 200 THR A O 1
ATOM 1606 N N . LEU A 1 201 ? 32.569 -20.537 -17.308 1.00 82.38 201 LEU A N 1
ATOM 1607 C CA . LEU A 1 201 ? 33.635 -21.452 -16.893 1.00 82.38 201 LEU A CA 1
ATOM 1608 C C . LEU A 1 201 ? 33.750 -22.677 -17.805 1.00 82.38 201 LEU A C 1
ATOM 1610 O O . LEU A 1 201 ? 34.787 -23.337 -17.802 1.00 82.38 201 LEU A O 1
ATOM 1614 N N . PHE A 1 202 ? 32.707 -22.981 -18.578 1.00 81.44 202 PHE A N 1
ATOM 1615 C CA . PHE A 1 202 ? 32.672 -24.145 -19.450 1.00 81.44 202 PHE A CA 1
ATOM 1616 C C . PHE A 1 202 ? 32.645 -23.765 -20.932 1.00 81.44 202 PHE A C 1
ATOM 1618 O O . PHE A 1 202 ? 31.981 -22.819 -21.337 1.00 81.44 202 PHE A O 1
ATOM 1625 N N . ASP A 1 203 ? 33.342 -24.549 -21.754 1.00 76.31 203 ASP A N 1
ATOM 1626 C CA . ASP A 1 203 ? 33.486 -24.296 -23.194 1.00 76.31 203 ASP A CA 1
ATOM 1627 C C . ASP A 1 203 ? 32.191 -24.595 -23.979 1.00 76.31 203 ASP A C 1
ATOM 1629 O O . ASP A 1 203 ? 31.910 -24.003 -25.016 1.00 76.31 203 ASP A O 1
ATOM 1633 N N . PHE A 1 204 ? 31.328 -25.470 -23.447 1.00 76.44 204 PHE A N 1
ATOM 1634 C CA . PHE A 1 204 ? 30.071 -25.855 -24.102 1.00 76.44 204 PHE A CA 1
ATOM 1635 C C . PHE A 1 204 ? 29.002 -24.752 -24.098 1.00 76.44 204 PHE A C 1
ATOM 1637 O O . PHE A 1 204 ? 28.102 -24.769 -24.936 1.00 76.44 204 PHE A O 1
ATOM 1644 N N . SER A 1 205 ? 29.060 -23.808 -23.156 1.00 65.00 205 SER A N 1
ATOM 1645 C CA . SER A 1 205 ? 28.141 -22.664 -23.078 1.00 65.00 205 SER A CA 1
ATOM 1646 C C . SER A 1 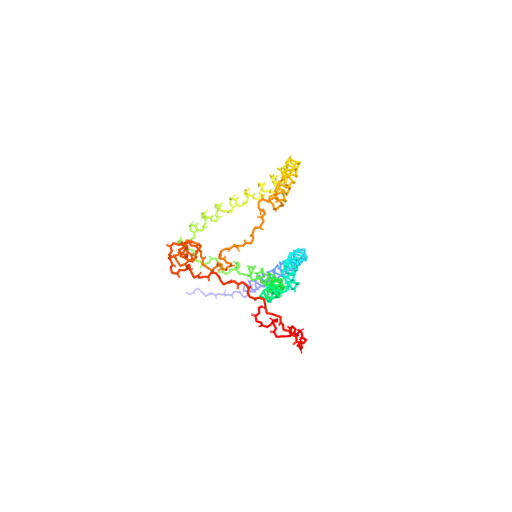205 ? 28.591 -21.497 -23.956 1.00 65.00 205 SER A C 1
ATOM 1648 O O . SER A 1 205 ? 27.805 -20.584 -24.216 1.00 65.00 205 SER A O 1
ATOM 1650 N N . ILE A 1 206 ? 29.813 -21.557 -24.494 1.00 67.62 206 ILE A N 1
ATOM 1651 C CA . ILE A 1 206 ? 30.354 -20.630 -25.493 1.00 67.62 206 ILE A CA 1
ATOM 1652 C C . ILE A 1 206 ? 29.844 -21.067 -26.877 1.00 67.62 206 ILE A C 1
ATOM 1654 O O . ILE A 1 206 ? 30.589 -21.320 -27.821 1.00 67.62 206 ILE A O 1
ATOM 1658 N N . GLY A 1 207 ? 28.523 -21.189 -27.014 1.00 65.38 207 GLY A N 1
ATOM 1659 C CA . GLY A 1 207 ? 27.899 -21.250 -28.330 1.00 65.38 207 GLY A CA 1
ATOM 1660 C C . GLY A 1 207 ? 28.200 -19.955 -29.091 1.00 65.38 207 GLY A C 1
ATOM 1661 O O . GLY A 1 207 ? 28.316 -18.888 -28.484 1.00 65.38 207 GLY A O 1
ATOM 1662 N N . GLN A 1 208 ? 28.340 -20.023 -30.421 1.00 63.84 208 GLN A N 1
ATOM 1663 C CA . GLN A 1 208 ? 28.469 -18.821 -31.254 1.00 63.84 208 GLN A CA 1
ATOM 1664 C C . GLN A 1 208 ? 27.385 -17.810 -30.865 1.00 63.84 208 GLN A C 1
ATOM 1666 O O . GLN A 1 208 ? 26.198 -18.122 -30.964 1.00 63.84 208 GLN A O 1
ATOM 1671 N N . GLN A 1 209 ? 27.782 -16.603 -30.440 1.00 69.06 209 GLN A N 1
ATOM 1672 C CA . GLN A 1 209 ? 26.800 -15.564 -30.155 1.00 69.06 209 GLN A CA 1
ATOM 1673 C C . GLN A 1 209 ? 25.983 -15.310 -31.426 1.00 69.06 209 GLN A C 1
ATOM 1675 O O . GLN A 1 209 ? 26.576 -15.009 -32.472 1.00 69.06 209 GLN A O 1
ATOM 1680 N N . PRO A 1 210 ? 24.647 -15.460 -31.377 1.00 72.31 210 PRO A N 1
ATOM 1681 C CA . PRO A 1 210 ? 23.821 -15.270 -32.552 1.00 72.31 210 PRO A CA 1
ATOM 1682 C C . PRO A 1 210 ? 24.002 -13.831 -33.035 1.00 72.31 210 PRO A C 1
ATOM 1684 O O . PRO A 1 210 ? 23.688 -12.872 -32.330 1.00 72.31 210 PRO A O 1
ATOM 1687 N N . LYS A 1 211 ? 24.550 -13.669 -34.243 1.00 80.12 211 LYS A N 1
ATOM 1688 C CA . LYS A 1 211 ? 24.627 -12.357 -34.890 1.00 80.12 211 LYS A CA 1
ATOM 1689 C C . LYS A 1 211 ? 23.200 -11.885 -35.152 1.00 80.12 211 LYS A C 1
ATOM 1691 O O . LYS A 1 211 ? 22.3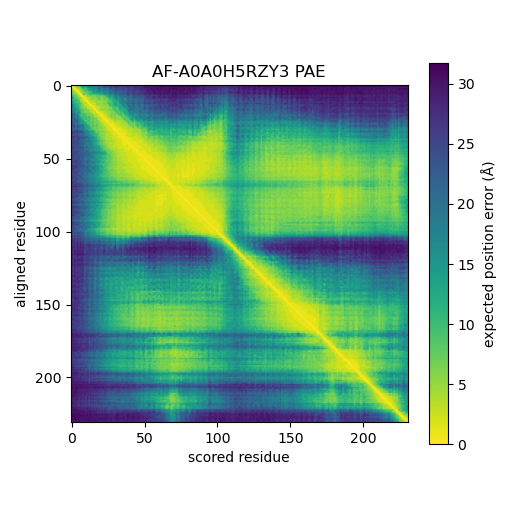87 -12.645 -35.674 1.00 80.12 211 LYS A O 1
ATOM 1696 N N . MET A 1 212 ? 22.899 -10.637 -34.802 1.00 86.75 212 MET A N 1
ATOM 1697 C CA . MET A 1 212 ? 21.580 -10.055 -35.035 1.00 86.75 212 MET A CA 1
ATOM 1698 C C . MET A 1 212 ? 21.288 -10.025 -36.542 1.00 86.75 212 MET A C 1
ATOM 1700 O O . MET A 1 212 ? 21.916 -9.274 -37.286 1.00 86.75 212 MET A O 1
ATOM 1704 N N . ASN A 1 213 ? 20.354 -10.864 -36.994 1.00 88.88 213 ASN A N 1
ATOM 1705 C CA . ASN A 1 213 ? 19.905 -10.887 -38.381 1.00 88.88 213 ASN A CA 1
ATOM 1706 C C . ASN A 1 213 ? 18.713 -9.936 -38.543 1.00 88.88 213 ASN A C 1
ATOM 1708 O O . ASN A 1 213 ? 17.667 -10.140 -37.926 1.00 88.88 213 ASN A O 1
ATOM 1712 N N . VAL A 1 214 ? 18.869 -8.890 -39.353 1.00 89.88 214 VAL A N 1
ATOM 1713 C CA . VAL A 1 214 ? 17.803 -7.918 -39.623 1.00 89.88 214 VAL A CA 1
ATOM 1714 C C . VAL A 1 214 ? 17.039 -8.367 -40.864 1.00 89.88 214 VAL A C 1
ATOM 1716 O O . VAL A 1 214 ? 17.568 -8.331 -41.971 1.00 89.88 214 VAL A O 1
ATOM 1719 N N . VAL A 1 215 ? 15.783 -8.775 -40.680 1.00 89.75 215 VAL A N 1
ATOM 1720 C CA . VAL A 1 215 ? 14.890 -9.174 -41.774 1.00 89.75 215 VAL A CA 1
ATOM 1721 C C . VAL A 1 215 ? 13.876 -8.061 -42.018 1.00 89.75 215 VAL A C 1
ATOM 1723 O O . VAL A 1 215 ? 13.093 -7.723 -41.132 1.00 89.75 215 VAL A O 1
ATOM 1726 N N . ALA A 1 216 ? 13.882 -7.496 -43.223 1.00 91.44 216 ALA A N 1
ATOM 1727 C CA . ALA A 1 216 ? 12.869 -6.545 -43.666 1.00 91.44 216 ALA A CA 1
ATOM 1728 C C . ALA A 1 216 ? 11.747 -7.286 -44.410 1.00 91.44 216 ALA A C 1
ATOM 1730 O O . ALA A 1 216 ? 12.012 -8.074 -45.317 1.00 91.44 216 ALA A O 1
ATOM 1731 N N . VAL A 1 217 ? 10.496 -7.038 -44.014 1.00 90.88 217 VAL A N 1
ATOM 1732 C CA . VAL A 1 217 ? 9.292 -7.615 -44.631 1.00 90.88 217 VAL A CA 1
ATOM 1733 C C . VAL A 1 217 ? 8.378 -6.472 -45.069 1.00 90.88 217 VAL A C 1
ATOM 1735 O O . VAL A 1 217 ? 8.131 -5.545 -44.299 1.00 90.88 217 VAL A O 1
ATOM 1738 N N . TRP A 1 218 ? 7.855 -6.542 -46.295 1.00 93.38 218 TRP A N 1
ATOM 1739 C CA . TRP A 1 218 ? 6.919 -5.564 -46.862 1.00 93.38 218 TRP A CA 1
ATOM 1740 C C . TRP A 1 218 ? 5.558 -6.214 -47.145 1.00 93.38 218 TRP A C 1
ATOM 1742 O O . TRP A 1 218 ? 5.461 -7.429 -47.286 1.00 93.38 218 TRP A O 1
ATOM 1752 N N . GLY A 1 219 ? 4.499 -5.404 -47.245 1.00 89.81 219 GLY A N 1
ATOM 1753 C CA . GLY A 1 219 ? 3.165 -5.865 -47.661 1.00 89.81 219 GLY A CA 1
ATOM 1754 C C . GLY A 1 219 ? 2.217 -6.295 -46.533 1.00 89.81 219 GLY A C 1
ATOM 1755 O O . GLY A 1 219 ? 1.067 -6.619 -46.811 1.00 89.81 219 GLY A O 1
ATOM 1756 N N . ILE A 1 220 ? 2.646 -6.244 -45.267 1.00 88.44 220 ILE A N 1
ATOM 1757 C CA . ILE A 1 220 ? 1.797 -6.522 -44.097 1.00 88.44 220 ILE A CA 1
ATOM 1758 C C . ILE A 1 220 ? 1.747 -5.273 -43.217 1.00 88.44 220 ILE A C 1
ATOM 1760 O O . ILE A 1 220 ? 2.783 -4.727 -42.840 1.00 88.44 220 ILE A O 1
ATOM 1764 N N . LYS A 1 221 ? 0.541 -4.819 -42.860 1.00 87.69 221 LYS A N 1
ATOM 1765 C CA . LYS A 1 221 ? 0.372 -3.730 -41.891 1.00 87.69 221 LYS A CA 1
ATOM 1766 C C . LYS A 1 221 ? 0.672 -4.270 -40.485 1.00 87.69 221 LYS A C 1
ATOM 1768 O O . LYS A 1 221 ? -0.025 -5.193 -40.053 1.00 87.69 221 LYS A O 1
ATOM 1773 N N . PRO A 1 222 ? 1.644 -3.709 -39.745 1.00 80.44 222 PRO A N 1
ATOM 1774 C CA . PRO A 1 222 ? 1.948 -4.171 -38.397 1.00 80.44 222 PRO A CA 1
ATOM 1775 C C . PRO A 1 222 ? 0.735 -3.918 -37.497 1.00 80.44 222 PRO A C 1
ATOM 1777 O O . PRO A 1 222 ? 0.410 -2.778 -37.170 1.00 80.44 222 PRO A O 1
ATOM 1780 N N . THR A 1 223 ? 0.027 -4.989 -37.139 1.00 78.44 223 THR A N 1
ATOM 1781 C CA . THR A 1 223 ? -1.157 -4.923 -36.280 1.00 78.44 223 THR A CA 1
ATOM 1782 C C . THR A 1 223 ? -0.801 -5.524 -34.929 1.00 78.44 223 THR A C 1
ATOM 1784 O O . THR A 1 223 ? -0.593 -6.725 -34.796 1.00 78.44 223 THR A O 1
ATOM 1787 N N . THR A 1 224 ? -0.730 -4.679 -33.907 1.00 67.38 224 THR A N 1
ATOM 1788 C CA . THR A 1 224 ? -0.286 -5.019 -32.544 1.00 67.38 224 THR A CA 1
ATOM 1789 C C . THR A 1 224 ? -1.293 -5.841 -31.728 1.00 67.38 224 THR A C 1
ATOM 1791 O O . THR A 1 224 ? -1.024 -6.148 -30.568 1.00 67.38 224 THR A O 1
ATOM 1794 N N . LEU A 1 225 ? -2.432 -6.244 -32.310 1.00 57.69 225 LEU A N 1
ATOM 1795 C CA . LEU A 1 225 ? -3.508 -6.948 -31.596 1.00 57.69 225 LEU A CA 1
ATOM 1796 C C . LEU A 1 225 ? -3.089 -8.312 -31.019 1.00 57.69 225 LEU A C 1
ATOM 1798 O O . LEU A 1 225 ? -3.648 -8.726 -30.009 1.00 57.69 225 LEU A O 1
ATOM 1802 N N . VAL A 1 226 ? -2.106 -8.995 -31.614 1.00 50.03 226 VAL A N 1
ATOM 1803 C CA . VAL A 1 226 ? -1.668 -10.332 -31.160 1.00 50.03 226 VAL A CA 1
ATOM 1804 C C . VAL A 1 226 ? -0.496 -10.259 -30.171 1.00 50.03 226 VAL A C 1
ATOM 1806 O O . VAL A 1 226 ? -0.412 -11.065 -29.249 1.00 50.03 226 VAL A O 1
ATOM 1809 N N . ILE A 1 227 ? 0.378 -9.258 -30.299 1.00 47.41 227 ILE A N 1
ATOM 1810 C CA . ILE A 1 227 ? 1.649 -9.198 -29.553 1.00 47.41 227 ILE A CA 1
ATOM 1811 C C . ILE A 1 227 ? 1.436 -8.787 -28.085 1.00 47.41 227 ILE A C 1
ATOM 1813 O O . ILE A 1 227 ? 2.179 -9.221 -27.213 1.00 47.41 227 ILE A O 1
ATOM 1817 N N . LYS A 1 228 ? 0.354 -8.061 -27.771 1.00 45.53 228 LYS A N 1
ATOM 1818 C CA . LYS A 1 228 ? -0.021 -7.706 -26.385 1.00 45.53 228 LYS A CA 1
ATOM 1819 C C . LYS A 1 228 ? -0.538 -8.873 -25.530 1.00 45.53 228 LYS A C 1
ATOM 1821 O O . LYS A 1 228 ? -0.843 -8.666 -24.362 1.00 45.53 228 LYS A O 1
ATOM 1826 N N . LYS A 1 229 ? -0.712 -10.067 -26.109 1.00 39.03 229 LYS A N 1
ATOM 1827 C CA . LYS A 1 229 ? -1.248 -11.248 -25.411 1.00 39.03 229 LYS A CA 1
ATOM 1828 C C . LYS A 1 229 ? -0.163 -12.232 -24.952 1.00 39.03 229 LYS A C 1
ATOM 1830 O O . LYS A 1 229 ? -0.501 -13.190 -24.267 1.00 39.03 229 LYS A O 1
ATOM 1835 N N . ILE A 1 230 ? 1.093 -12.027 -25.362 1.00 38.47 230 ILE A N 1
ATOM 1836 C CA . ILE A 1 230 ? 2.199 -12.986 -25.172 1.00 38.47 230 ILE A CA 1
ATOM 1837 C C . ILE A 1 230 ? 3.330 -12.416 -24.288 1.00 38.47 230 ILE A C 1
ATOM 1839 O O . ILE A 1 230 ? 4.171 -13.181 -23.829 1.00 38.47 230 ILE A O 1
ATOM 1843 N N . PHE A 1 231 ? 3.313 -11.117 -23.967 1.00 38.72 231 PHE A N 1
ATOM 1844 C CA . PHE A 1 231 ? 4.239 -10.478 -23.022 1.00 38.72 231 PHE A CA 1
ATOM 1845 C C . PHE A 1 231 ? 3.493 -9.622 -21.995 1.00 38.72 231 PHE A C 1
ATOM 1847 O O . PHE A 1 231 ? 2.504 -8.961 -22.392 1.00 38.72 231 PHE A O 1
#

Sequence (231 aa):
DARKIWSPMLLNCDANNTKEENSDKEELMEYHRKQVISGLNDALSHSAISMFVTSATTAVAFFANLASEIVVLRCFGIYAGTLMLINYILVIIILPAAIIVTDTGVKIFTTSKFFISKLKYRIASFWHNAATNFDKMFNRLIPQIVYIIRLPLILLTFIVFALSIYAIAKKPGIRLPERNSIQFLRSNHPYEWFDENAATLFDFSIGQQPKMNVVAVWGIKPTTLVIKKIF

Nearest PDB structures (foldseek):
  7abk-assembly1_A  TM=3.281E-01  e=8.160E+00  Synechocystis sp. PCC 6803 substr. Kazusa

Secondary structure (DSSP, 8-state):
-------HHHHHHHHHHHHHHHHHHHHHHHHHHHHHHHHHHHHHHHHHHHHHHHHHHHHHHHHGGGGSS-HHHHHHHHHHHHHHHHHHHHHHHHHHHHHHHHHHHTTT-----SSHHHHHHHHHHHHHHHHHHHHHHHHHHHHHHHHHTHHHHHHHHHHHHHHHHHHHHSTT-SPPPSS-S---S-TTSHHHHHHHHGGGT-GGG-PPPPP-------S----TTTGGGT-

Mean predicted aligned error: 13.94 Å

pLDDT: mean 80.04, std 16.3, range [37.97, 97.56]

InterPro domains:
  IPR000731 Sterol-sensing domain [PS50156] (40-101)
  IPR003392 Patched domain-containing protein, SSD domain [PF02460] (36-99)
  IPR052081 Dispatched hedgehog regulator [PTHR45951] (34-223)

Foldseek 3Di:
DPDDPDDVVVVVVVVVVVVVVVVVVVVVVVVVVVVCVVVCVVVLVVVLVVLCVVLQVQLVVLCVLCPDLDVVSNVRSVVRSVVSVVVSVVCSVVVVVVVVCVVVCVVPPPPDDDPVCVVCVVVVVVCVVVVVVVVVCCVPVVVVVCVVCVVVVVVVVVVVVVVVVCQQPDPPHDDQDDQDNDDDDDCPPPVNVCSRPVCVVDPVSPDPDDDDDDDDDDDDDDDCPPVSVPD

Solvent-accessible surface area (backbone atoms only — not comparable to full-atom values): 13649 Å² total; per-residue (Å²): 139,85,79,85,78,79,60,71,64,61,58,51,51,52,56,47,52,54,47,52,55,49,51,55,50,50,53,53,52,51,52,50,51,53,51,52,52,52,53,48,51,55,53,44,62,59,47,50,53,55,52,44,54,54,35,49,54,54,18,49,60,28,44,55,30,53,76,50,89,51,50,70,48,27,55,49,11,52,52,54,18,50,50,34,54,51,48,50,56,49,47,69,56,47,50,59,52,50,52,57,48,51,69,60,46,68,78,71,72,82,84,82,72,78,76,67,42,62,58,50,47,52,50,48,50,49,48,49,57,45,47,57,51,47,51,56,45,49,73,52,47,47,61,52,50,50,63,74,42,42,65,64,50,53,52,49,54,52,50,52,50,52,51,52,52,46,57,50,72,42,86,80,39,88,68,77,69,87,81,67,80,74,80,85,62,58,67,88,37,73,70,43,37,38,66,72,54,43,52,79,76,41,76,83,63,65,56,81,77,81,73,88,78,86,82,87,83,81,96,70,81,92,69,67,82,66,64,69,75,80,90

Organism: Brugia malayi (NCBI:txid6279)